Protein AF-A0A8J8NCX8-F1 (afdb_monomer_lite)

Foldseek 3Di:
DDDDDCVRAADDPFGWGFQKKKKQWWWFWAWEFAPAQVQQPDPWGQDPVRTIPDTDGPPGSPPPVRIDMDGDPCCLPPDKDFDKDKDWADDPPPDDIQIAIQDDDPPDADEPPDFSHRMYRVNVQDDPPDDFVQFFEKEWEWEWEEASVDNHTGTDTHIGTPPDPPSVVRFKDKDKDWDDDPNGITIMIMIGGGYGYHYHYYYDYDYDDPVVVVVVVVVVVVVVVVVVVVVLCCLQPPPVDPPVSSVVVCVVPDDDDDDCPVVVVVVVVVVVVVVVVVVVVVVVVVVVVVVPPPVPPPPPPPPPDDDPDDDD

Sequence (312 aa):
MRVFDQGDYAREEGLFIATEIQVTERQVLGECECEGDWECGEGGKCLESGYCEGLGWCPSNLNEKATKKYTIVNITQELQIEYFNVIQFGTDKDEEDIIYQTYKRPNENIYYPEAFSNALNITSLIEPGLNLSKGALFNLDFEYTCNLQEPFCDPYITLTKYSSLNEEHATFIEDSVTYYTNGTQYRDYYRYTGIRLLPTVRGEGKRLSIPAVILQVSSALALLSIATTISDVIMLNLPMLPEEHRRLYFAYKCENSEDFTNLQEKINLIKTEQQKRLKKIKRGEEGETGKKGQKRLKLQVDRDSYDANKQK

Secondary structure (DSSP, 8-state):
-----HHHHEETTTEEEEEEEEEEEEEEEEEEE-SSGGGG-TT--B-TTSEEEEEEEES-TT-TTTEEEEE-TTHHHH-EEE---EEEE--STTSPPEEEE----TT--PBTTSTT--EEEGGGTSPTT--GGG-EEEEEEEEEEEETTSS--PPEEEEEE--SS-HHHHHEEEEEEEEEETTEEEEEEEEEEEEEEEEEEEEEEE---HHHHHHHHHHHHHHHHHHHHHHHHHHHH-TTS-HHHHHHHHHHH------THHHHHHHHHHHHHHHHHHHHHHHHHHHHHTTTTTTSSSSSSSSSSS------

InterPro domains:
  IPR027309 P2X purinoreceptor extracellular domain superfamily [G3DSA:2.60.490.10] (2-220)
  IPR059116 ATP P2X receptor-like [PF00864] (2-239)
  IPR059116 ATP P2X receptor-like [PTHR10125] (3-269)

Structure (mmCIF, N/CA/C/O backbone):
data_AF-A0A8J8NCX8-F1
#
_entry.id   AF-A0A8J8NCX8-F1
#
loop_
_atom_site.group_PDB
_atom_site.id
_atom_site.type_symbol
_atom_site.label_atom_id
_atom_site.label_alt_id
_atom_site.label_comp_id
_atom_site.label_asym_id
_atom_site.label_entity_id
_atom_site.label_seq_id
_atom_site.pdbx_PDB_ins_code
_atom_site.Cartn_x
_atom_site.Cartn_y
_atom_site.Cartn_z
_atom_site.occupancy
_atom_site.B_iso_or_equiv
_atom_site.auth_seq_id
_atom_site.auth_comp_id
_atom_site.auth_asym_id
_atom_site.auth_atom_id
_atom_site.pdbx_PDB_model_num
ATOM 1 N N . MET A 1 1 ? -5.444 0.918 34.172 1.00 63.97 1 MET A N 1
ATOM 2 C CA . MET A 1 1 ? -4.675 0.551 32.966 1.00 63.97 1 MET A CA 1
ATOM 3 C C . MET A 1 1 ? -5.317 -0.707 32.411 1.00 63.97 1 MET A C 1
ATOM 5 O O . MET A 1 1 ? -5.442 -1.663 33.166 1.00 63.97 1 MET A O 1
ATOM 9 N N . ARG A 1 2 ? -5.842 -0.666 31.185 1.00 80.75 2 ARG A N 1
ATOM 10 C CA . ARG A 1 2 ? -6.407 -1.834 30.494 1.00 80.75 2 ARG A CA 1
ATOM 11 C C . ARG A 1 2 ? -5.352 -2.307 29.500 1.00 80.75 2 ARG A C 1
ATOM 13 O O . ARG A 1 2 ? -4.703 -1.465 28.886 1.00 80.75 2 ARG A O 1
ATOM 20 N N . VAL A 1 3 ? -5.138 -3.612 29.423 1.00 82.06 3 VAL A N 1
ATOM 21 C CA . VAL A 1 3 ? -4.263 -4.206 28.409 1.00 82.06 3 VAL A CA 1
ATOM 22 C C . VAL A 1 3 ? -5.125 -4.445 27.177 1.00 82.06 3 VAL A C 1
ATOM 24 O O . VAL A 1 3 ? -6.241 -4.940 27.328 1.00 82.06 3 VAL A O 1
ATOM 27 N N . PHE A 1 4 ? -4.626 -4.033 26.016 1.00 83.75 4 PHE A N 1
ATOM 28 C CA . PHE A 1 4 ? -5.247 -4.285 24.720 1.00 83.75 4 PHE A CA 1
ATOM 29 C C . PHE A 1 4 ? -4.343 -5.225 23.935 1.00 83.75 4 PHE A C 1
ATOM 31 O O . PHE A 1 4 ? -3.132 -4.993 23.875 1.00 83.75 4 PHE A O 1
ATOM 38 N N . ASP A 1 5 ? -4.918 -6.273 23.358 1.00 84.94 5 ASP A N 1
ATOM 39 C CA . ASP A 1 5 ? -4.212 -7.184 22.461 1.00 84.94 5 ASP A CA 1
ATOM 40 C C . ASP A 1 5 ? -4.673 -7.015 21.006 1.00 84.94 5 ASP A C 1
ATOM 42 O O . ASP A 1 5 ? -5.518 -6.173 20.695 1.00 84.94 5 ASP A O 1
ATOM 46 N N . GLN A 1 6 ? -4.087 -7.796 20.093 1.00 82.81 6 GLN A N 1
ATOM 47 C CA . GLN A 1 6 ? -4.407 -7.726 18.666 1.00 82.81 6 GLN A CA 1
ATOM 48 C C . GLN A 1 6 ? -5.907 -7.909 18.385 1.00 82.81 6 GLN A C 1
ATOM 50 O O . GLN A 1 6 ? -6.420 -7.269 17.472 1.00 82.81 6 GLN A O 1
ATOM 55 N N . GLY A 1 7 ? -6.615 -8.727 19.169 1.00 83.81 7 GLY A N 1
ATOM 56 C CA . GLY A 1 7 ? -8.054 -8.933 19.014 1.00 83.81 7 GLY A CA 1
ATOM 57 C C . GLY A 1 7 ? -8.888 -7.711 19.402 1.00 83.81 7 GLY A C 1
ATOM 58 O O . GLY A 1 7 ? -10.014 -7.569 18.928 1.00 83.81 7 GLY A O 1
ATOM 59 N N . ASP A 1 8 ? -8.340 -6.808 20.217 1.00 84.06 8 ASP A N 1
ATOM 60 C CA . ASP A 1 8 ? -9.032 -5.593 20.638 1.00 84.06 8 ASP A CA 1
ATOM 61 C C . ASP A 1 8 ? -8.842 -4.416 19.667 1.00 84.06 8 ASP A C 1
ATOM 63 O O . ASP A 1 8 ? -9.777 -3.638 19.454 1.00 84.06 8 ASP A O 1
ATOM 67 N N . TYR A 1 9 ? -7.631 -4.237 19.122 1.00 83.31 9 TYR A N 1
ATOM 68 C CA . TYR A 1 9 ? -7.278 -3.043 18.338 1.00 83.31 9 TYR A CA 1
ATOM 69 C C . TYR A 1 9 ? -7.195 -3.269 16.825 1.00 83.31 9 TYR A C 1
ATOM 71 O O . TYR A 1 9 ? -7.221 -2.281 16.086 1.00 83.31 9 TYR A O 1
ATOM 79 N N . ALA A 1 10 ? -7.075 -4.516 16.352 1.00 84.81 10 ALA A N 1
ATOM 80 C CA . ALA A 1 10 ? -6.996 -4.828 14.927 1.00 84.81 10 ALA A CA 1
ATOM 81 C C . ALA A 1 10 ? -8.360 -5.269 14.379 1.00 84.81 10 ALA A C 1
ATOM 83 O O . ALA A 1 10 ? -9.041 -6.098 14.980 1.00 84.81 10 ALA A O 1
ATOM 84 N N . ARG A 1 11 ? -8.765 -4.729 13.224 1.00 83.19 11 ARG A N 1
ATOM 85 C CA . ARG A 1 11 ? -10.018 -5.097 12.533 1.00 83.19 11 ARG A CA 1
ATOM 86 C C . ARG A 1 11 ? -9.740 -5.487 11.080 1.00 83.19 11 ARG A C 1
ATOM 88 O O . ARG A 1 11 ? -8.759 -5.023 10.514 1.00 83.19 11 ARG A O 1
ATOM 95 N N . GLU A 1 12 ? -10.587 -6.348 10.504 1.00 68.00 12 GLU A N 1
ATOM 96 C CA . GLU A 1 12 ? -10.381 -6.966 9.176 1.00 68.00 12 GLU A CA 1
ATOM 97 C C . GLU A 1 12 ? -10.902 -6.131 7.986 1.00 68.00 12 GLU A C 1
ATOM 99 O O . GLU A 1 12 ? -10.623 -6.460 6.833 1.00 68.00 12 GLU A O 1
ATOM 104 N N . GLU A 1 13 ? -11.630 -5.032 8.223 1.00 60.19 13 GLU A N 1
ATOM 105 C CA . GLU A 1 13 ? -12.090 -4.111 7.168 1.00 60.19 13 GLU A CA 1
ATOM 106 C C . GLU A 1 13 ? -10.942 -3.216 6.650 1.00 60.19 13 GLU A C 1
ATOM 108 O O . GLU A 1 13 ? -10.892 -1.998 6.882 1.00 60.19 13 GLU A O 1
ATOM 113 N N . GLY A 1 14 ? -9.988 -3.854 5.966 1.00 63.16 14 GLY A N 1
ATOM 114 C CA . GLY A 1 14 ? -8.644 -3.325 5.734 1.00 63.16 14 GLY A CA 1
ATOM 115 C C . GLY A 1 14 ? -7.767 -3.519 6.969 1.00 63.16 14 GLY A C 1
ATOM 116 O O . GLY A 1 14 ? -8.275 -3.757 8.056 1.00 63.16 14 GLY A O 1
ATOM 117 N N . LEU A 1 15 ? -6.444 -3.423 6.825 1.00 84.94 15 LEU A N 1
ATOM 118 C CA . LEU A 1 15 ? -5.535 -3.500 7.969 1.00 84.94 15 LEU A CA 1
ATOM 119 C C . LEU A 1 15 ? -5.708 -2.229 8.819 1.00 84.94 15 LEU A C 1
ATOM 121 O O . LEU A 1 15 ? -5.055 -1.213 8.580 1.00 84.94 15 LEU A O 1
ATOM 125 N N . PHE A 1 16 ? -6.662 -2.266 9.750 1.00 87.88 16 PHE A N 1
ATOM 126 C CA . PHE A 1 16 ? -7.017 -1.155 10.625 1.00 87.88 16 PHE A CA 1
ATOM 127 C C . PHE A 1 16 ? -6.475 -1.387 12.027 1.00 87.88 16 PHE A C 1
ATOM 129 O O . PHE A 1 16 ? -6.630 -2.469 12.590 1.00 87.88 16 PHE A O 1
ATOM 136 N N . ILE A 1 17 ? -5.862 -0.351 12.589 1.00 88.06 17 ILE A N 1
ATOM 137 C CA . ILE A 1 17 ? -5.175 -0.392 13.873 1.00 88.06 17 ILE A CA 1
ATOM 138 C C . ILE A 1 17 ? -5.664 0.792 14.697 1.00 88.06 17 ILE A C 1
ATOM 140 O O . ILE A 1 17 ? -5.342 1.947 14.405 1.00 88.06 17 ILE A O 1
ATOM 144 N N . ALA A 1 18 ? -6.466 0.507 15.720 1.00 88.50 18 ALA A N 1
ATOM 145 C CA . ALA A 1 18 ? -7.050 1.527 16.578 1.00 88.50 18 ALA A CA 1
ATOM 146 C C . ALA A 1 18 ? -5.969 2.228 17.414 1.00 88.50 18 ALA A C 1
ATOM 148 O O . ALA A 1 18 ? -5.212 1.584 18.130 1.00 88.50 18 ALA A O 1
ATOM 149 N N . THR A 1 19 ? -5.917 3.558 17.369 1.00 86.62 19 THR A N 1
ATOM 150 C CA . THR A 1 19 ? -5.093 4.375 18.280 1.00 86.62 19 THR A CA 1
ATOM 151 C C . THR A 1 19 ? -5.910 4.888 19.463 1.00 86.62 19 THR A C 1
ATOM 153 O O . THR A 1 19 ? -5.374 5.147 20.540 1.00 86.62 19 THR A O 1
ATOM 156 N N . GLU A 1 20 ? -7.220 5.024 19.267 1.00 88.00 20 GLU A N 1
ATOM 157 C CA . GLU A 1 20 ? -8.193 5.400 20.279 1.00 88.00 20 GLU A CA 1
ATOM 158 C C . GLU A 1 20 ? -9.427 4.498 20.171 1.00 88.00 20 GLU A C 1
ATOM 160 O O . GLU A 1 20 ? -9.900 4.194 19.077 1.00 88.00 20 GLU A O 1
ATOM 165 N N . ILE A 1 21 ? -9.950 4.076 21.319 1.00 89.75 21 ILE A N 1
ATOM 166 C CA . ILE A 1 21 ? -11.168 3.280 21.433 1.00 89.75 21 ILE A CA 1
ATOM 167 C C . ILE A 1 21 ? -12.113 4.007 22.381 1.00 89.75 21 ILE A C 1
ATOM 169 O O . ILE A 1 21 ? -11.784 4.237 23.546 1.00 89.75 21 ILE A O 1
ATOM 173 N N . GLN A 1 22 ? -13.296 4.355 21.895 1.00 91.12 22 GLN A N 1
ATOM 174 C CA . GLN A 1 22 ? -14.376 4.910 22.699 1.00 91.12 22 GLN A CA 1
ATOM 175 C C . GLN A 1 22 ? -15.413 3.819 22.938 1.00 91.12 22 GLN A C 1
ATOM 177 O O . GLN A 1 22 ? -15.838 3.154 21.995 1.00 91.12 22 GLN A O 1
ATOM 182 N N . VAL A 1 23 ? -15.793 3.620 24.198 1.00 92.56 23 VAL A N 1
ATOM 183 C CA . VAL A 1 23 ? -16.742 2.579 24.598 1.00 92.56 23 VAL A CA 1
ATOM 184 C C . VAL A 1 23 ? -17.882 3.195 25.390 1.00 92.56 23 VAL A C 1
ATOM 186 O O . VAL A 1 23 ? -17.655 3.816 26.433 1.00 92.56 23 VAL A O 1
ATOM 189 N N . THR A 1 24 ? -19.106 2.972 24.925 1.00 93.12 24 THR A N 1
ATOM 190 C CA . THR A 1 24 ? -20.339 3.312 25.642 1.00 93.12 24 THR A CA 1
ATOM 191 C C . THR A 1 24 ? -21.021 2.003 26.032 1.00 93.12 24 THR A C 1
ATOM 193 O O . THR A 1 24 ? -21.635 1.330 25.206 1.00 93.12 24 THR A O 1
ATOM 196 N N . GLU A 1 25 ? -20.839 1.599 27.288 1.00 92.25 25 GLU A N 1
ATOM 197 C CA . GLU A 1 25 ? -21.307 0.306 27.802 1.00 92.25 25 GLU A CA 1
ATOM 198 C C . GLU A 1 25 ? -22.775 0.374 28.251 1.00 92.25 25 GLU A C 1
ATOM 200 O O . GLU A 1 25 ? -23.242 1.393 28.764 1.00 92.25 25 GLU A O 1
ATOM 205 N N . ARG A 1 26 ? -23.468 -0.764 28.158 1.00 91.50 26 ARG A N 1
ATOM 206 C CA . ARG A 1 26 ? -24.800 -1.025 28.723 1.00 91.50 26 ARG A CA 1
ATOM 207 C C . ARG A 1 26 ? -25.881 -0.058 28.248 1.00 91.50 26 ARG A C 1
ATOM 209 O O . ARG A 1 26 ? -26.756 0.316 29.032 1.00 91.50 26 ARG A O 1
ATOM 216 N N . GLN A 1 27 ? -25.864 0.302 26.972 1.00 91.88 27 GLN A N 1
ATOM 217 C CA . GLN A 1 27 ? -26.945 1.077 26.386 1.00 91.88 27 GLN A CA 1
ATOM 218 C C . GLN A 1 27 ? -28.242 0.270 26.383 1.00 91.88 27 GLN A C 1
ATOM 220 O O . GLN A 1 27 ? -28.233 -0.923 26.087 1.00 91.88 27 GLN A O 1
ATOM 225 N N . VAL A 1 28 ? -29.360 0.922 26.670 1.00 92.50 28 VAL A N 1
ATOM 226 C CA . VAL A 1 28 ? -30.707 0.348 26.608 1.00 92.50 28 VAL A CA 1
ATOM 227 C C . VAL A 1 28 ? -31.534 1.183 25.645 1.00 92.50 28 VAL A C 1
ATOM 229 O O . VAL A 1 28 ? -31.370 2.399 25.577 1.00 92.50 28 VAL A O 1
ATOM 232 N N . LEU A 1 29 ? -32.418 0.535 24.892 1.00 90.19 29 LEU A N 1
ATOM 233 C CA . LEU A 1 29 ? -33.355 1.241 24.030 1.00 90.19 29 LEU A CA 1
ATOM 234 C C . LEU A 1 29 ? -34.397 1.976 24.891 1.00 90.19 29 LEU A C 1
ATOM 236 O O . LEU A 1 29 ? -35.132 1.336 25.643 1.00 90.19 29 LEU A O 1
ATOM 240 N N . GLY A 1 30 ? -34.463 3.300 24.786 1.00 88.88 30 GLY A N 1
ATOM 241 C CA . GLY A 1 30 ? -35.364 4.119 25.595 1.00 88.88 30 GLY A CA 1
ATOM 242 C C . GLY A 1 30 ? -35.360 5.594 25.203 1.00 88.88 30 GLY A C 1
ATOM 243 O O . GLY A 1 30 ? -34.819 5.975 24.167 1.00 88.88 30 GLY A O 1
ATOM 244 N N . GLU A 1 31 ? -35.984 6.420 26.040 1.00 87.12 31 GLU A N 1
ATOM 245 C CA . GLU A 1 31 ? -35.929 7.880 25.935 1.00 87.12 31 GLU A CA 1
ATOM 246 C C . GLU A 1 31 ? -34.658 8.377 26.630 1.00 87.12 31 GLU A C 1
ATOM 248 O O . GLU A 1 31 ? -34.456 8.140 27.824 1.00 87.12 31 GLU A O 1
ATOM 253 N N . CYS A 1 32 ? -33.770 9.024 25.875 1.00 84.56 32 CYS A N 1
ATOM 254 C CA . CYS A 1 32 ? -32.501 9.508 26.412 1.00 84.56 32 CYS A CA 1
ATOM 255 C C . CYS A 1 32 ? -32.686 10.905 26.999 1.00 84.56 32 CYS A C 1
ATOM 257 O O . CYS A 1 32 ? -33.282 11.765 26.352 1.00 84.56 32 CYS A O 1
ATOM 259 N N . GLU A 1 33 ? -32.157 11.125 28.201 1.00 86.06 33 GLU A N 1
ATOM 260 C CA . GLU A 1 33 ? -32.058 12.460 28.795 1.00 86.06 33 GLU A CA 1
ATOM 261 C C . GLU A 1 33 ? -31.099 13.327 27.964 1.00 86.06 33 GLU A C 1
ATOM 263 O O . GLU A 1 33 ? -30.073 12.825 27.492 1.00 86.06 33 GLU A O 1
ATOM 268 N N . CYS A 1 34 ? -31.451 14.597 27.768 1.00 85.75 34 CYS A N 1
ATOM 269 C CA . CYS A 1 34 ? -30.670 15.561 27.004 1.00 85.75 34 CYS A CA 1
ATOM 270 C C . CYS A 1 34 ? -30.644 16.941 27.670 1.00 85.75 34 CYS A C 1
ATOM 272 O O . CYS A 1 34 ? -31.650 17.421 28.193 1.00 85.75 34 CYS A O 1
ATOM 274 N N . GLU A 1 35 ? -29.492 17.606 27.600 1.00 84.50 35 GLU A N 1
ATOM 275 C CA . GLU A 1 35 ? -29.340 19.026 27.953 1.00 84.50 35 GLU A CA 1
ATOM 276 C C . GLU A 1 35 ? -29.501 19.944 26.722 1.00 84.50 35 GLU A C 1
ATOM 278 O O . GLU A 1 35 ? -29.772 21.139 26.854 1.00 84.50 35 GLU A O 1
ATOM 283 N N . GLY A 1 36 ? -29.360 19.398 25.510 1.00 83.00 36 GLY A N 1
ATOM 284 C CA . GLY A 1 36 ? -29.574 20.120 24.259 1.00 83.00 36 GLY A CA 1
ATOM 285 C C . GLY A 1 36 ? -29.652 19.203 23.040 1.00 83.00 36 GLY A C 1
ATOM 286 O O . GLY A 1 36 ? -29.296 18.029 23.106 1.00 83.00 36 GLY A O 1
ATOM 287 N N . ASP A 1 37 ? -30.101 19.758 21.911 1.00 83.94 37 ASP A N 1
ATOM 288 C CA . ASP A 1 37 ? -30.373 19.014 20.667 1.00 83.94 37 ASP A CA 1
ATOM 289 C C . ASP A 1 37 ? -29.183 18.169 20.177 1.00 83.94 37 ASP A C 1
ATOM 291 O O . ASP A 1 37 ? -29.364 17.098 19.606 1.00 83.94 37 ASP A O 1
ATOM 295 N N . TRP A 1 38 ? -27.951 18.610 20.444 1.00 78.94 38 TRP A N 1
ATOM 296 C CA . TRP A 1 38 ? -26.729 17.927 20.013 1.00 78.94 38 TRP A CA 1
ATOM 297 C C . TRP A 1 38 ? -26.516 16.551 20.668 1.00 78.94 38 TRP A C 1
ATOM 299 O O . TRP A 1 38 ? -25.773 15.745 20.117 1.00 78.94 38 TRP A O 1
ATOM 309 N N . GLU A 1 39 ? -27.157 16.241 21.800 1.00 79.19 39 GLU A N 1
ATOM 310 C CA . GLU A 1 39 ? -27.051 14.922 22.452 1.00 79.19 39 GLU A CA 1
ATOM 311 C C . GLU A 1 39 ? -27.973 13.867 21.821 1.00 79.19 39 GLU A C 1
ATOM 313 O O . GLU A 1 39 ? -27.749 12.661 21.984 1.00 79.19 39 GLU A O 1
ATOM 318 N N . CYS A 1 40 ? -28.968 14.318 21.050 1.00 78.38 40 CYS A N 1
ATOM 319 C CA . CYS A 1 40 ? -30.024 13.496 20.464 1.00 78.38 40 CYS A CA 1
ATOM 320 C C . CYS A 1 40 ? -29.671 12.887 19.097 1.00 78.38 40 CYS A C 1
ATOM 322 O O . CYS A 1 40 ? -30.538 12.314 18.437 1.00 78.38 40 CYS A O 1
ATOM 324 N N . GLY A 1 41 ? -28.401 12.962 18.684 1.00 72.38 41 GLY A N 1
ATOM 325 C CA . GLY A 1 41 ? -27.922 12.422 17.410 1.00 72.38 41 GLY A CA 1
ATOM 326 C C . GLY A 1 41 ? -28.300 13.285 16.202 1.00 72.38 41 GLY A C 1
ATOM 327 O O . GLY A 1 41 ? -28.806 14.398 16.336 1.00 72.38 41 GLY A O 1
ATOM 328 N N . GLU A 1 42 ? -28.026 12.789 14.993 1.00 68.88 42 GLU A N 1
ATOM 329 C CA . GLU A 1 42 ? -28.302 13.541 13.764 1.00 68.88 42 GLU A CA 1
ATOM 330 C C . GLU A 1 42 ? -29.809 13.760 13.560 1.00 68.88 42 GLU A C 1
ATOM 332 O O . GLU A 1 42 ? -30.566 12.828 13.295 1.00 68.88 42 GLU A O 1
ATOM 337 N N . GLY A 1 43 ? -30.240 15.020 13.667 1.00 72.00 43 GLY A N 1
ATOM 338 C CA . GLY A 1 43 ? -31.627 15.434 13.439 1.00 72.00 43 GLY A CA 1
ATOM 339 C C . GLY A 1 43 ? -32.565 15.264 14.638 1.00 72.00 43 GLY A C 1
ATOM 340 O O . GLY A 1 43 ? -33.746 15.586 14.508 1.00 72.00 43 GLY A O 1
ATOM 341 N N . GLY A 1 44 ? -32.065 14.802 15.788 1.00 79.12 44 GLY A N 1
ATOM 342 C CA . GLY A 1 44 ? -32.836 14.730 17.028 1.00 79.12 44 GLY A CA 1
ATOM 343 C C . GLY A 1 44 ? -32.968 16.097 17.703 1.00 79.12 44 GLY A C 1
ATOM 344 O O . GLY A 1 44 ? -32.044 16.906 17.668 1.00 79.12 44 GLY A O 1
ATOM 345 N N . LYS A 1 45 ? -34.118 16.358 18.330 1.00 85.69 45 LYS A N 1
ATOM 346 C CA . LYS A 1 45 ? -34.346 17.558 19.147 1.00 85.69 45 LYS A CA 1
ATOM 347 C C . LYS A 1 45 ? -34.514 17.186 20.604 1.00 85.69 45 LYS A C 1
ATOM 349 O O . LYS A 1 45 ? -35.093 16.147 20.913 1.00 85.69 45 LYS A O 1
ATOM 354 N N . CYS A 1 46 ? -34.044 18.049 21.488 1.00 87.25 46 CYS A N 1
ATOM 355 C CA . CYS A 1 46 ? -34.283 17.932 22.909 1.00 87.25 46 CYS A CA 1
ATOM 356 C C . CYS A 1 46 ? -35.619 18.601 23.244 1.00 87.25 46 CYS A C 1
ATOM 358 O O . CYS A 1 46 ? -35.833 19.786 22.981 1.00 87.25 46 CYS A O 1
ATOM 360 N N . LEU A 1 47 ? -36.553 17.825 23.786 1.00 88.44 47 LEU A N 1
ATOM 361 C CA . LEU A 1 47 ? -37.846 18.329 24.233 1.00 88.44 47 LEU A CA 1
ATOM 362 C C . LEU A 1 47 ? -37.668 19.167 25.505 1.00 88.44 47 LEU A C 1
ATOM 364 O O . LEU A 1 47 ? -36.750 18.939 26.291 1.00 88.44 47 LEU A O 1
ATOM 368 N N . GLU A 1 48 ? -38.607 20.078 25.775 1.00 86.75 48 GLU A N 1
ATOM 369 C CA . GLU A 1 48 ? -38.624 20.872 27.020 1.00 86.75 48 GLU A CA 1
ATOM 370 C C . GLU A 1 48 ? -38.678 20.002 28.291 1.00 86.75 48 GLU A C 1
ATOM 372 O O . GLU A 1 48 ? -38.341 20.462 29.380 1.00 86.75 48 GLU A O 1
ATOM 377 N N . SER A 1 49 ? -39.076 18.733 28.158 1.00 85.31 49 SER A N 1
ATOM 378 C CA . SER A 1 49 ? -39.042 17.728 29.220 1.00 85.31 49 SER A CA 1
ATOM 379 C C . SER A 1 49 ? -37.633 17.235 29.577 1.00 85.31 49 SER A C 1
ATOM 381 O O . SER A 1 49 ? -37.513 16.466 30.525 1.00 85.31 49 SER A O 1
ATOM 383 N N . GLY A 1 50 ? -36.594 17.641 28.837 1.00 85.31 50 GLY A N 1
ATOM 384 C CA . GLY A 1 50 ? -35.214 17.178 29.020 1.00 85.31 50 GLY A CA 1
ATOM 385 C C . GLY A 1 50 ? -34.939 15.801 28.413 1.00 85.31 50 GLY A C 1
ATOM 386 O O . GLY A 1 50 ? -34.027 15.115 28.857 1.00 85.31 50 GLY A O 1
ATOM 387 N N . TYR A 1 51 ? -35.737 15.373 27.428 1.00 86.88 51 TYR A N 1
ATOM 388 C CA . TYR A 1 51 ? -35.583 14.085 26.740 1.00 86.88 51 TYR A CA 1
ATOM 389 C C . TYR A 1 51 ? -35.591 14.259 25.223 1.00 86.88 51 TYR A C 1
ATOM 391 O O . TYR A 1 51 ? -36.240 15.166 24.701 1.00 86.88 51 TYR A O 1
ATOM 399 N N . CYS A 1 52 ? -34.890 13.386 24.507 1.00 86.44 52 CYS A N 1
ATOM 400 C CA . CYS A 1 52 ? -34.833 13.433 23.051 1.00 86.44 52 CYS A CA 1
ATOM 401 C C . CYS A 1 52 ? -36.179 13.089 22.391 1.00 86.44 52 CYS A C 1
ATOM 403 O O . CYS A 1 52 ? -36.918 12.222 22.857 1.00 86.44 52 CYS A O 1
ATOM 405 N N . GLU A 1 53 ? -36.470 13.738 21.260 1.00 83.25 53 GLU A N 1
ATOM 406 C CA . GLU A 1 53 ? -37.624 13.486 20.390 1.00 83.25 53 GLU A CA 1
ATOM 407 C C . GLU A 1 53 ? -37.446 12.144 19.646 1.00 83.25 53 GLU A C 1
ATOM 409 O O . GLU A 1 53 ? -37.154 12.098 18.453 1.00 83.25 53 GLU A O 1
ATOM 414 N N . GLY A 1 54 ? -37.557 11.025 20.371 1.00 82.38 54 GLY A N 1
ATOM 415 C CA . GLY A 1 54 ? -37.475 9.672 19.818 1.00 82.38 54 GLY A CA 1
ATOM 416 C C . GLY A 1 54 ? -36.848 8.641 20.758 1.00 82.38 54 GLY A C 1
ATOM 417 O O . GLY A 1 54 ? -36.160 8.972 21.721 1.00 82.38 54 GLY A O 1
ATOM 418 N N . LEU A 1 55 ? -37.075 7.361 20.446 1.00 85.25 55 LEU A N 1
ATOM 419 C CA . LEU A 1 55 ? -36.400 6.252 21.120 1.00 85.25 55 LEU A CA 1
ATOM 420 C C . LEU A 1 55 ? -35.008 6.045 20.518 1.00 85.25 55 LEU A C 1
ATOM 422 O O . LEU A 1 55 ? -34.863 5.930 19.300 1.00 85.25 55 LEU A O 1
ATOM 426 N N . GLY A 1 56 ? -34.001 5.939 21.379 1.00 86.94 56 GLY A N 1
ATOM 427 C CA . GLY A 1 56 ? -32.608 5.731 21.002 1.00 86.94 56 GLY A CA 1
ATOM 428 C C . GLY A 1 56 ? -31.884 4.795 21.964 1.00 86.94 56 GLY A C 1
ATOM 429 O O . GLY A 1 56 ? -32.446 4.323 22.951 1.00 86.94 56 GLY A O 1
ATOM 430 N N . TRP A 1 57 ? -30.623 4.495 21.660 1.00 88.38 57 TRP A N 1
ATOM 431 C CA . TRP A 1 57 ? -29.748 3.762 22.575 1.00 88.38 57 TRP A CA 1
ATOM 432 C C . TRP A 1 57 ? -29.200 4.725 23.632 1.00 88.38 57 TRP A C 1
ATOM 434 O O . TRP A 1 57 ? -28.425 5.624 23.308 1.00 88.38 57 TRP A O 1
ATOM 444 N N . CYS A 1 58 ? -29.610 4.534 24.887 1.00 87.81 58 CYS A N 1
ATOM 445 C CA . CYS A 1 58 ? -29.276 5.413 26.004 1.00 87.81 58 CYS A CA 1
ATOM 446 C C . CYS A 1 58 ? -28.361 4.705 27.011 1.00 87.81 58 CYS A C 1
ATOM 448 O O . CYS A 1 58 ? -28.656 3.568 27.382 1.00 87.81 58 CYS A O 1
ATOM 450 N N . PRO A 1 59 ? -27.305 5.358 27.525 1.00 88.00 59 PRO A N 1
ATOM 451 C CA . PRO A 1 59 ? -26.913 6.744 27.254 1.00 88.00 59 PRO A CA 1
ATOM 452 C C . PRO A 1 59 ? -26.357 6.934 25.833 1.00 88.00 59 PRO A C 1
ATOM 454 O O . PRO A 1 59 ? -25.755 6.016 25.279 1.00 88.00 59 PRO A O 1
ATOM 457 N N . SER A 1 60 ? -26.570 8.122 25.257 1.00 84.25 60 SER A N 1
ATOM 458 C CA . SER A 1 60 ? -26.116 8.472 23.902 1.00 84.25 60 SER A CA 1
ATOM 459 C C . SER A 1 60 ? -24.593 8.360 23.770 1.00 84.25 60 SER A C 1
ATOM 461 O O . SER A 1 60 ? -23.855 8.691 24.699 1.00 84.25 60 SER A O 1
ATOM 463 N N . ASN A 1 61 ? -24.114 7.954 22.590 1.00 81.50 61 ASN A N 1
ATOM 464 C CA . ASN A 1 61 ? -22.681 7.874 22.268 1.00 81.50 61 ASN A CA 1
ATOM 465 C C . ASN A 1 61 ? -21.976 9.240 22.363 1.00 81.50 61 ASN A C 1
ATOM 467 O O . ASN A 1 61 ? -20.759 9.305 22.513 1.00 81.50 61 ASN A O 1
ATOM 471 N N . LEU A 1 62 ? -22.738 10.333 22.252 1.00 79.31 62 LEU A N 1
ATOM 472 C CA . LEU A 1 62 ? -22.235 11.707 22.331 1.00 79.31 62 LEU A CA 1
ATOM 473 C C . LEU A 1 62 ? -22.061 12.185 23.778 1.00 79.31 62 LEU A C 1
ATOM 475 O O . LEU A 1 62 ? -21.416 13.202 24.020 1.00 79.31 62 LEU A O 1
ATOM 479 N N . ASN A 1 63 ? -22.596 11.441 24.749 1.00 78.75 63 ASN A N 1
ATOM 480 C CA . ASN A 1 63 ? -22.456 11.776 26.155 1.00 78.75 63 ASN A CA 1
ATOM 481 C C . ASN A 1 63 ? -21.045 11.409 26.645 1.00 78.75 63 ASN A C 1
ATOM 483 O O . ASN A 1 63 ? -20.716 10.237 26.865 1.00 78.75 63 ASN A O 1
ATOM 487 N N . GLU A 1 64 ? -20.210 12.427 26.855 1.00 78.12 64 GLU A N 1
ATOM 488 C CA . GLU A 1 64 ? -18.830 12.254 27.322 1.00 78.12 64 GLU A CA 1
ATOM 489 C C . GLU A 1 64 ? -18.735 11.667 28.736 1.00 78.12 64 GLU A C 1
ATOM 491 O O . GLU A 1 64 ? -17.729 11.045 29.071 1.00 78.12 64 GLU A O 1
ATOM 496 N N . LYS A 1 65 ? -19.772 11.824 29.573 1.00 80.62 65 LYS A N 1
ATOM 497 C CA . LYS A 1 65 ? -19.789 11.265 30.936 1.00 80.62 65 LYS A CA 1
ATOM 498 C C . LYS A 1 65 ? -19.999 9.749 30.915 1.00 80.62 65 LYS A C 1
ATOM 500 O O . LYS A 1 65 ? -19.477 9.047 31.778 1.00 80.62 65 LYS A O 1
ATOM 505 N N . ALA A 1 66 ? -20.772 9.251 29.948 1.00 82.69 66 ALA A N 1
ATOM 506 C CA . ALA A 1 66 ? -21.075 7.828 29.800 1.00 82.69 66 ALA A CA 1
ATOM 507 C C . ALA A 1 66 ? -20.040 7.074 28.950 1.00 82.69 66 ALA A C 1
ATOM 509 O O . ALA A 1 66 ? -19.874 5.863 29.104 1.00 82.69 66 ALA A O 1
ATOM 510 N N . THR A 1 67 ? -19.344 7.784 28.063 1.00 87.62 67 THR A N 1
ATOM 511 C CA . THR A 1 67 ? -18.411 7.195 27.102 1.00 87.62 67 THR A CA 1
ATOM 512 C C . THR A 1 67 ? -16.988 7.189 27.648 1.00 87.62 67 THR A C 1
ATOM 514 O O . THR A 1 67 ? -16.390 8.229 27.917 1.00 87.62 67 THR A O 1
ATOM 517 N N . LYS A 1 68 ? -16.404 5.998 27.781 1.00 91.19 68 LYS A N 1
ATOM 518 C CA . LYS A 1 68 ? -15.016 5.819 28.218 1.00 91.19 68 LYS A CA 1
ATOM 519 C C . LYS A 1 68 ? -14.094 5.900 27.005 1.00 91.19 68 LYS A C 1
ATOM 521 O O . LYS A 1 68 ? -14.227 5.098 26.086 1.00 91.19 68 LYS A O 1
ATOM 526 N N . LYS A 1 69 ? -13.143 6.838 27.016 1.00 89.50 69 LYS A N 1
ATOM 527 C CA . LYS A 1 69 ? -12.113 6.976 25.973 1.00 89.50 69 LYS A CA 1
ATOM 528 C C . LYS A 1 69 ? -10.819 6.295 26.425 1.00 89.50 69 LYS A C 1
ATOM 530 O O . LYS A 1 69 ? -10.312 6.574 27.512 1.00 89.50 69 LYS A O 1
ATOM 535 N N . TYR A 1 70 ? -10.286 5.410 25.591 1.00 88.69 70 TYR A N 1
ATOM 536 C CA . TYR A 1 70 ? -9.025 4.708 25.805 1.00 88.69 70 TYR A CA 1
ATOM 537 C C . TYR A 1 70 ? -8.058 5.048 24.674 1.00 88.69 70 TYR A 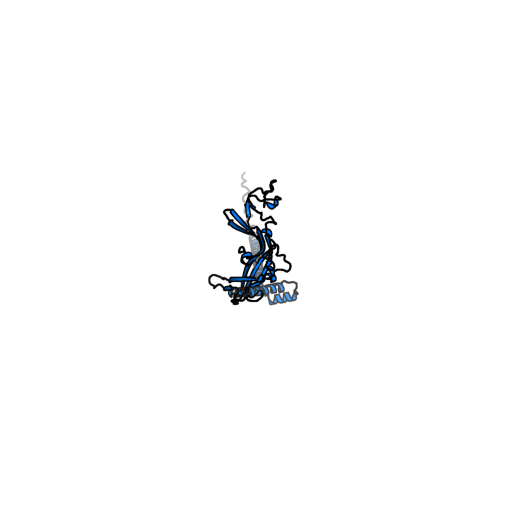C 1
ATOM 539 O O . TYR A 1 70 ? -8.276 4.652 23.534 1.00 88.69 70 TYR A O 1
ATOM 547 N N . THR A 1 71 ? -6.972 5.751 24.984 1.00 85.56 71 THR A N 1
ATOM 548 C CA . THR A 1 71 ? -5.876 5.980 24.034 1.00 85.56 71 THR A CA 1
ATOM 549 C C . THR A 1 71 ? -4.824 4.893 24.211 1.00 85.56 71 THR A C 1
ATOM 551 O O . THR A 1 71 ? -4.347 4.668 25.328 1.00 85.56 71 THR A O 1
ATOM 554 N N . ILE A 1 72 ? -4.452 4.222 23.123 1.00 80.50 72 ILE A N 1
ATOM 555 C CA . ILE A 1 72 ? -3.409 3.200 23.154 1.00 80.50 72 ILE A CA 1
ATOM 556 C C . ILE A 1 72 ? -2.052 3.896 23.075 1.00 80.50 72 ILE A C 1
ATOM 558 O O . ILE A 1 72 ? -1.667 4.470 22.057 1.00 80.50 72 ILE A O 1
ATOM 562 N N . VAL A 1 73 ? -1.329 3.873 24.190 1.00 73.38 73 VAL A N 1
ATOM 563 C CA . VAL A 1 73 ? 0.015 4.445 24.300 1.00 73.38 73 VAL A CA 1
ATOM 564 C C . VAL A 1 73 ? 1.019 3.480 23.654 1.00 73.38 73 VAL A C 1
ATOM 566 O O . VAL A 1 73 ? 0.866 2.270 23.776 1.00 73.38 73 VAL A O 1
ATOM 569 N N . ASN A 1 74 ? 2.037 4.011 22.970 1.00 69.25 74 ASN A N 1
ATOM 570 C CA . ASN A 1 74 ? 3.133 3.279 22.307 1.00 69.25 74 ASN A CA 1
ATOM 571 C C . ASN A 1 74 ? 2.780 2.411 21.088 1.00 69.25 74 ASN A C 1
ATOM 573 O O . ASN A 1 74 ? 3.696 1.847 20.489 1.00 69.25 74 ASN A O 1
ATOM 577 N N . ILE A 1 75 ? 1.520 2.360 20.638 1.00 68.81 75 ILE A N 1
ATOM 578 C CA . ILE A 1 75 ? 1.160 1.516 19.485 1.00 68.81 75 ILE A CA 1
ATOM 579 C C . ILE A 1 75 ? 1.977 1.863 18.238 1.00 68.81 75 ILE A C 1
ATOM 581 O O . ILE A 1 75 ? 2.392 0.990 17.499 1.00 68.81 75 ILE A O 1
ATOM 585 N N . THR A 1 76 ? 2.319 3.131 18.033 1.00 62.41 76 THR A N 1
ATOM 586 C CA . THR A 1 76 ? 3.061 3.565 16.847 1.00 62.41 76 THR A CA 1
ATOM 587 C C . THR A 1 76 ? 4.562 3.320 16.926 1.00 62.41 76 THR A C 1
ATOM 589 O O . THR A 1 76 ? 5.218 3.528 15.916 1.00 62.41 76 THR A O 1
ATOM 592 N N . GLN A 1 77 ? 5.120 2.953 18.087 1.00 66.31 77 GLN A N 1
ATOM 593 C CA . GLN A 1 77 ? 6.564 2.727 18.283 1.00 66.31 77 GLN A CA 1
ATOM 594 C C . GLN A 1 77 ? 6.949 1.244 18.210 1.00 66.31 77 GLN A C 1
ATOM 596 O O . GLN A 1 77 ? 8.093 0.921 17.894 1.00 66.31 77 GLN A O 1
ATOM 601 N N . GLU A 1 78 ? 5.999 0.354 18.493 1.00 72.25 78 GLU A N 1
ATOM 602 C CA . GLU A 1 78 ? 6.231 -1.093 18.596 1.00 72.25 78 GLU A CA 1
ATOM 603 C C . GLU A 1 78 ? 5.461 -1.901 17.545 1.00 72.25 78 GLU A C 1
ATOM 605 O O . GLU A 1 78 ? 5.537 -3.127 17.521 1.00 72.25 78 GLU A O 1
ATOM 610 N N . LEU A 1 79 ? 4.718 -1.234 16.660 1.00 79.12 79 LEU A N 1
ATOM 611 C CA . LEU A 1 79 ? 3.893 -1.913 15.674 1.00 79.12 79 LEU A CA 1
ATOM 612 C C . LEU A 1 79 ? 4.734 -2.514 14.549 1.00 79.12 79 LEU A C 1
ATOM 614 O O . LEU A 1 79 ? 5.285 -1.821 13.688 1.00 79.12 79 LEU A O 1
ATOM 618 N N . GLN A 1 80 ? 4.764 -3.839 14.565 1.00 85.81 80 GLN A N 1
ATOM 619 C CA . GLN A 1 80 ? 5.404 -4.680 13.573 1.00 85.81 80 GLN A CA 1
ATOM 620 C C . GLN A 1 80 ? 4.321 -5.300 12.697 1.00 85.81 80 GLN A C 1
ATOM 622 O O . GLN A 1 80 ? 3.378 -5.907 13.201 1.00 85.81 80 GLN A O 1
ATOM 627 N N . ILE A 1 81 ? 4.457 -5.142 11.385 1.00 87.50 81 ILE A N 1
ATOM 628 C CA . ILE A 1 81 ? 3.603 -5.825 10.418 1.00 87.50 81 ILE A CA 1
ATOM 629 C C . ILE A 1 81 ? 4.433 -6.905 9.753 1.00 87.50 81 ILE A C 1
ATOM 631 O O . ILE A 1 81 ? 5.411 -6.614 9.065 1.00 87.50 81 ILE A O 1
ATOM 635 N N . GLU A 1 82 ? 4.010 -8.147 9.937 1.00 89.56 82 GLU A N 1
ATOM 636 C CA . GLU A 1 82 ? 4.455 -9.256 9.107 1.00 89.56 82 GLU A CA 1
ATOM 637 C C . GLU A 1 82 ? 3.638 -9.268 7.818 1.00 89.56 82 GLU A C 1
ATOM 639 O O . GLU A 1 82 ? 2.415 -9.113 7.842 1.00 89.56 82 GLU A O 1
ATOM 644 N N . TYR A 1 83 ? 4.310 -9.453 6.686 1.00 89.62 83 TYR A N 1
ATOM 645 C CA . TYR A 1 83 ? 3.655 -9.520 5.388 1.00 89.62 83 TYR A CA 1
ATOM 646 C C . TYR A 1 83 ? 4.078 -10.779 4.636 1.00 89.62 83 TYR A C 1
ATOM 648 O O . TYR A 1 83 ? 5.216 -11.242 4.712 1.00 89.62 83 TYR A O 1
ATOM 656 N N . PHE A 1 84 ? 3.128 -11.345 3.900 1.00 89.81 84 PHE A N 1
ATOM 657 C CA . PHE A 1 84 ? 3.359 -12.472 3.012 1.00 89.81 84 PHE A CA 1
ATOM 658 C C . PHE A 1 84 ? 2.725 -12.151 1.669 1.00 89.81 84 PHE A C 1
ATOM 660 O O . PHE A 1 84 ? 1.508 -12.229 1.507 1.00 89.81 84 PHE A O 1
ATOM 667 N N . ASN A 1 85 ? 3.570 -11.767 0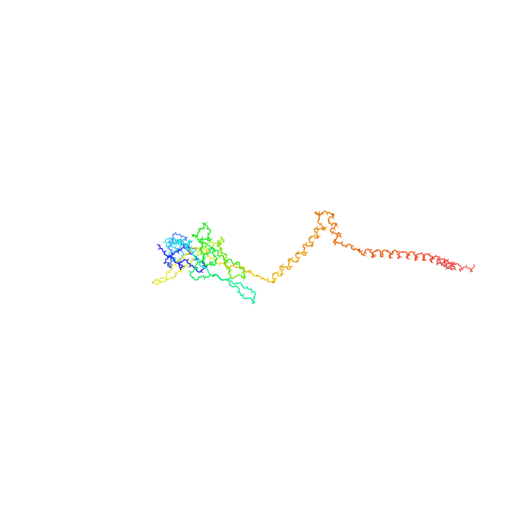.721 1.00 90.56 85 ASN A N 1
ATOM 668 C CA . ASN A 1 85 ? 3.148 -11.410 -0.618 1.00 90.56 85 ASN A CA 1
ATOM 669 C C . ASN A 1 85 ? 3.555 -12.519 -1.581 1.00 90.56 85 ASN A C 1
ATOM 671 O O . ASN A 1 85 ? 4.648 -13.082 -1.484 1.00 90.56 85 ASN A O 1
ATOM 675 N N . VAL A 1 86 ? 2.671 -12.797 -2.531 1.00 89.31 86 VAL A N 1
ATOM 676 C CA . VAL A 1 86 ? 2.934 -13.686 -3.658 1.00 89.31 86 VAL A CA 1
ATOM 677 C C . VAL A 1 86 ? 2.626 -12.898 -4.917 1.00 89.31 86 VAL A C 1
ATOM 679 O O . VAL A 1 86 ? 1.518 -12.384 -5.071 1.00 89.31 86 VAL A O 1
ATOM 682 N N . ILE A 1 87 ? 3.612 -12.785 -5.799 1.00 89.38 87 ILE A N 1
ATOM 683 C CA . ILE A 1 87 ? 3.462 -12.162 -7.107 1.00 89.38 87 ILE A CA 1
ATOM 684 C C . ILE A 1 87 ? 3.754 -13.193 -8.188 1.00 89.38 87 ILE A C 1
ATOM 686 O O . ILE A 1 87 ? 4.743 -13.923 -8.140 1.00 89.38 87 ILE A O 1
ATOM 690 N N . GLN A 1 88 ? 2.856 -13.257 -9.161 1.00 89.62 88 GLN A N 1
ATOM 691 C CA . GLN A 1 88 ? 2.906 -14.203 -10.261 1.00 89.62 88 GLN A CA 1
ATOM 692 C C . GLN A 1 88 ? 3.022 -13.420 -11.562 1.00 89.62 88 GLN A C 1
ATOM 694 O O . GLN A 1 88 ? 2.140 -12.633 -11.908 1.00 89.62 88 GLN A O 1
ATOM 699 N N . PHE A 1 89 ? 4.118 -13.638 -12.277 1.00 87.06 89 PHE A N 1
ATOM 700 C CA . PHE A 1 89 ? 4.321 -13.121 -13.620 1.00 87.06 89 PHE A CA 1
ATOM 701 C C . PHE A 1 89 ? 3.937 -14.209 -14.614 1.00 87.06 89 PHE A C 1
ATOM 703 O O . PHE A 1 89 ? 4.737 -15.093 -14.922 1.00 87.06 89 PHE A O 1
ATOM 710 N N . GLY A 1 90 ? 2.695 -14.142 -15.089 1.00 78.00 90 GLY A N 1
ATOM 711 C CA . GLY A 1 90 ? 2.245 -14.963 -16.203 1.00 78.00 90 GLY A CA 1
ATOM 712 C C . GLY A 1 90 ? 2.596 -14.315 -17.535 1.00 78.00 90 GLY A C 1
ATOM 713 O O . GLY A 1 90 ? 2.388 -13.115 -17.725 1.00 78.00 90 GLY A O 1
ATOM 714 N N . THR A 1 91 ? 3.136 -15.115 -18.450 1.00 68.81 91 THR A N 1
ATOM 715 C CA . THR A 1 91 ? 3.222 -14.763 -19.876 1.00 68.81 91 THR A CA 1
ATOM 716 C C . THR A 1 91 ? 2.191 -15.610 -20.634 1.00 68.81 91 THR A C 1
ATOM 718 O O . THR A 1 91 ? 1.456 -16.375 -20.014 1.00 68.81 91 THR A O 1
ATOM 721 N N . ASP A 1 92 ? 2.042 -15.419 -21.947 1.00 61.66 92 ASP A N 1
ATOM 722 C CA . ASP A 1 92 ? 1.076 -16.146 -22.781 1.00 61.66 92 ASP A CA 1
ATOM 723 C C . ASP A 1 92 ? 1.011 -17.659 -22.477 1.00 61.66 92 ASP A C 1
ATOM 725 O O . ASP A 1 92 ? 1.992 -18.261 -22.051 1.00 61.66 92 ASP A O 1
ATOM 729 N N . LYS A 1 93 ? -0.160 -18.251 -22.757 1.00 58.00 93 LYS A N 1
ATOM 730 C CA . LYS A 1 93 ? -0.705 -19.565 -22.330 1.00 58.00 93 LYS A CA 1
ATOM 731 C C . LYS A 1 93 ? 0.222 -20.797 -22.285 1.00 58.00 93 LYS A C 1
ATOM 733 O O . LYS A 1 93 ? -0.205 -21.813 -21.744 1.00 58.00 93 LYS A O 1
ATOM 738 N N . ASP A 1 94 ? 1.416 -20.730 -22.858 1.00 57.62 94 ASP A N 1
ATOM 739 C CA . ASP A 1 94 ? 2.338 -21.850 -23.040 1.00 57.62 94 ASP A CA 1
ATOM 740 C C . ASP A 1 94 ? 3.620 -21.753 -22.181 1.00 57.62 94 ASP A C 1
ATOM 742 O O . ASP A 1 94 ? 4.427 -22.684 -22.208 1.00 57.62 94 ASP A O 1
ATOM 746 N N . GLU A 1 95 ? 3.837 -20.669 -21.422 1.00 63.97 95 GLU A N 1
ATOM 747 C CA . GLU A 1 95 ? 4.973 -20.553 -20.490 1.00 63.97 95 GLU A CA 1
ATOM 748 C C . GLU A 1 95 ? 4.553 -20.810 -19.033 1.00 63.97 95 GLU A C 1
ATOM 750 O O . GLU A 1 95 ? 3.480 -20.394 -18.603 1.00 63.97 95 GLU A O 1
ATOM 755 N N . GLU A 1 96 ? 5.404 -21.503 -18.265 1.00 70.06 96 GLU A N 1
ATOM 756 C CA . GLU A 1 96 ? 5.204 -21.664 -16.820 1.00 70.06 96 GLU A CA 1
ATOM 757 C C . GLU A 1 96 ? 5.269 -20.300 -16.126 1.00 70.06 96 GLU A C 1
ATOM 759 O O . GLU A 1 96 ? 6.180 -19.503 -16.370 1.00 70.06 96 GLU A O 1
ATOM 764 N N . ASP A 1 97 ? 4.307 -20.044 -15.242 1.00 80.00 97 ASP A N 1
ATOM 765 C CA . ASP A 1 97 ? 4.257 -18.800 -14.490 1.00 80.00 97 ASP A CA 1
ATOM 766 C C . ASP A 1 97 ? 5.455 -18.683 -13.544 1.00 80.00 97 ASP A C 1
ATOM 768 O O . ASP A 1 97 ? 5.756 -19.593 -12.765 1.00 80.00 97 ASP A O 1
ATOM 772 N N . ILE A 1 98 ? 6.117 -17.525 -13.563 1.00 81.56 98 ILE A N 1
ATOM 773 C CA . ILE A 1 98 ? 7.214 -17.242 -12.638 1.00 81.56 98 ILE A CA 1
ATOM 774 C C . ILE A 1 98 ? 6.616 -16.630 -11.378 1.00 81.56 98 ILE A C 1
ATOM 776 O O . ILE A 1 98 ? 6.062 -15.529 -11.404 1.00 81.56 98 ILE A O 1
ATOM 780 N N . ILE A 1 99 ? 6.730 -17.356 -10.268 1.00 85.25 99 ILE A N 1
ATOM 781 C CA . ILE A 1 99 ? 6.162 -16.965 -8.979 1.00 85.25 99 ILE A CA 1
ATOM 782 C C . ILE A 1 99 ? 7.288 -16.528 -8.048 1.00 85.25 99 ILE A C 1
ATOM 784 O O . ILE A 1 99 ? 8.173 -17.318 -7.720 1.00 85.25 99 ILE A O 1
ATOM 788 N N . TYR A 1 100 ? 7.211 -15.288 -7.571 1.00 86.12 100 TYR A N 1
ATOM 789 C CA . TYR A 1 100 ? 8.008 -14.817 -6.445 1.00 86.12 100 TYR A CA 1
ATOM 790 C C . TYR A 1 100 ? 7.126 -14.721 -5.209 1.00 86.12 100 TYR A C 1
ATOM 792 O O . TYR A 1 100 ? 5.974 -14.292 -5.263 1.00 86.12 100 TYR A O 1
ATOM 800 N N . GLN A 1 101 ? 7.685 -15.115 -4.076 1.00 86.12 101 GLN A N 1
ATOM 801 C CA . GLN A 1 101 ? 7.022 -15.040 -2.785 1.00 86.12 101 GLN A CA 1
ATOM 802 C C . GLN A 1 101 ? 7.972 -14.440 -1.761 1.00 86.12 101 GLN A C 1
ATOM 804 O O . GLN A 1 101 ? 9.187 -14.632 -1.854 1.00 86.12 101 GLN A O 1
ATOM 809 N N . THR A 1 102 ? 7.416 -13.756 -0.764 1.00 83.38 102 THR A N 1
ATOM 810 C CA . THR A 1 102 ? 8.191 -13.294 0.387 1.00 83.38 102 THR A CA 1
ATOM 811 C C . THR A 1 102 ? 8.930 -14.475 1.013 1.00 83.38 102 THR A C 1
ATOM 813 O O . THR A 1 102 ? 8.328 -15.492 1.374 1.00 83.38 102 THR A O 1
ATOM 816 N N . TYR A 1 103 ? 10.250 -14.349 1.143 1.00 76.75 103 TYR A N 1
ATOM 817 C CA . TYR A 1 103 ? 11.073 -15.394 1.730 1.00 76.75 103 TYR A CA 1
ATOM 818 C C . TYR A 1 103 ? 10.811 -15.475 3.235 1.00 76.75 103 TYR A C 1
ATOM 820 O O . TYR A 1 103 ? 11.190 -14.593 4.001 1.00 76.75 103 TYR A O 1
ATOM 828 N N . LYS A 1 104 ? 10.152 -16.549 3.677 1.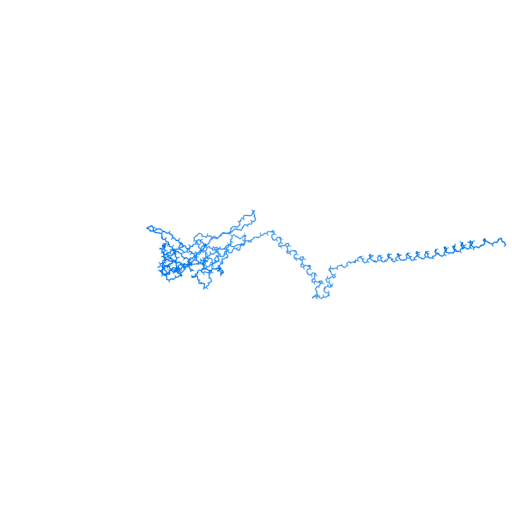00 72.75 104 LYS A N 1
ATOM 829 C CA . LYS A 1 104 ? 9.879 -16.776 5.097 1.00 72.75 104 LYS A CA 1
ATOM 830 C C . LYS A 1 104 ? 10.896 -17.756 5.674 1.00 72.75 104 LYS A C 1
ATOM 832 O O . LYS A 1 104 ? 10.788 -18.963 5.457 1.00 72.75 104 LYS A O 1
ATOM 837 N N . ARG A 1 105 ? 11.864 -17.251 6.448 1.00 73.38 105 ARG A N 1
ATOM 838 C CA . ARG A 1 105 ? 12.672 -18.118 7.317 1.00 73.38 105 ARG A CA 1
ATOM 839 C C . ARG A 1 105 ? 11.807 -18.612 8.481 1.00 73.38 105 ARG A C 1
ATOM 841 O O . ARG A 1 105 ? 11.069 -17.817 9.065 1.00 73.38 105 ARG A O 1
ATOM 848 N N . PRO A 1 106 ? 11.869 -19.904 8.843 1.00 73.69 106 PRO A N 1
ATOM 849 C CA . PRO A 1 106 ? 11.205 -20.385 10.045 1.00 73.69 106 PRO A CA 1
ATOM 850 C C . PRO A 1 106 ? 11.755 -19.643 11.270 1.00 73.69 106 PRO A C 1
ATOM 852 O O . PRO A 1 106 ? 12.957 -19.682 11.516 1.00 73.69 106 PRO A O 1
ATOM 855 N N . ASN A 1 107 ? 10.869 -19.010 12.042 1.00 73.12 107 ASN A N 1
ATOM 856 C CA . ASN A 1 107 ? 11.159 -18.353 13.325 1.00 73.12 107 ASN A CA 1
ATOM 857 C C . ASN A 1 107 ? 12.079 -17.118 13.275 1.00 73.12 107 ASN A C 1
ATOM 859 O O . ASN A 1 107 ? 12.677 -16.779 14.295 1.00 73.12 107 ASN A O 1
ATOM 863 N N . GLU A 1 108 ? 12.192 -16.434 12.135 1.00 84.19 108 GLU A N 1
ATOM 864 C CA . GLU A 1 108 ? 12.999 -15.214 12.040 1.00 84.19 108 GLU A CA 1
ATOM 865 C C . GLU A 1 108 ? 12.265 -14.113 11.268 1.00 84.19 108 GLU A C 1
ATOM 867 O O . GLU A 1 108 ? 11.857 -14.303 10.118 1.00 84.19 108 GLU A O 1
ATOM 872 N N . ASN A 1 109 ? 12.117 -12.958 11.924 1.00 86.38 109 ASN A N 1
ATOM 873 C CA . ASN A 1 109 ? 11.598 -11.737 11.322 1.00 86.38 109 ASN A CA 1
ATOM 874 C C . ASN A 1 109 ? 12.778 -10.876 10.873 1.00 86.38 109 ASN A C 1
ATOM 876 O O . ASN A 1 109 ? 13.582 -10.427 11.689 1.00 86.38 109 ASN A O 1
ATOM 880 N N . ILE A 1 110 ? 12.868 -10.673 9.565 1.00 89.06 110 ILE A N 1
ATOM 881 C CA . ILE A 1 110 ? 13.840 -9.819 8.896 1.00 89.06 110 ILE A CA 1
ATOM 882 C C . ILE A 1 110 ? 13.110 -8.527 8.561 1.00 89.06 110 ILE A C 1
ATOM 884 O O . ILE A 1 110 ? 12.107 -8.532 7.838 1.00 89.06 110 ILE A O 1
ATOM 888 N N . TYR A 1 111 ? 13.599 -7.423 9.110 1.00 89.56 111 TYR A N 1
ATOM 889 C CA . TYR A 1 111 ? 12.940 -6.133 8.985 1.00 89.56 111 TYR A CA 1
ATOM 890 C C . TYR A 1 111 ? 13.411 -5.395 7.732 1.00 89.56 111 TYR A C 1
ATOM 892 O O . TYR A 1 111 ? 14.606 -5.292 7.462 1.00 89.56 111 TYR A O 1
ATOM 900 N N . TYR A 1 112 ? 12.467 -4.828 6.984 1.00 89.75 112 TYR A N 1
ATOM 901 C CA . TYR A 1 112 ? 12.774 -3.888 5.906 1.00 89.75 112 TYR A CA 1
ATOM 902 C C . TYR A 1 112 ? 13.607 -2.706 6.457 1.00 89.75 112 TYR A C 1
ATOM 904 O O . TYR A 1 112 ? 13.252 -2.176 7.517 1.00 89.75 112 TYR A O 1
ATOM 912 N N . PRO A 1 113 ? 14.696 -2.267 5.788 1.00 89.94 113 PRO A N 1
ATOM 913 C CA . PRO A 1 113 ? 15.041 -2.472 4.373 1.00 89.94 113 PRO A CA 1
ATOM 914 C C . PRO A 1 113 ? 16.031 -3.612 4.078 1.00 89.94 113 PRO A C 1
ATOM 916 O O . PRO A 1 113 ? 16.681 -3.597 3.033 1.00 89.94 113 PRO A O 1
ATOM 919 N N . GLU A 1 114 ? 16.200 -4.582 4.977 1.00 89.31 114 GLU A N 1
ATOM 920 C CA . GLU A 1 114 ? 17.080 -5.720 4.701 1.00 89.31 114 GLU A CA 1
ATOM 921 C C . GLU A 1 114 ? 16.532 -6.603 3.563 1.00 89.31 114 GLU A C 1
ATOM 923 O O . GLU A 1 114 ? 15.317 -6.736 3.373 1.00 89.31 114 GLU A O 1
ATOM 928 N N . ALA A 1 115 ? 17.446 -7.213 2.799 1.00 87.00 115 ALA A N 1
ATOM 929 C CA . ALA A 1 115 ? 17.093 -8.174 1.756 1.00 87.00 115 ALA A CA 1
ATOM 930 C C . ALA A 1 115 ? 16.357 -9.377 2.362 1.00 87.00 115 ALA A C 1
ATOM 932 O O . ALA A 1 115 ? 16.673 -9.806 3.475 1.00 87.00 115 ALA A O 1
ATOM 933 N N . PHE A 1 116 ? 15.403 -9.936 1.620 1.00 87.00 116 PHE A N 1
ATOM 934 C CA . PHE A 1 116 ? 14.516 -11.007 2.077 1.00 87.00 116 PHE A CA 1
ATOM 935 C C . PHE A 1 116 ? 13.674 -10.642 3.306 1.00 87.00 116 PHE A C 1
ATOM 937 O O . PHE A 1 116 ? 13.334 -11.519 4.104 1.00 87.00 116 PHE A O 1
ATOM 944 N N . SER A 1 117 ? 13.355 -9.357 3.488 1.00 89.81 117 SER A N 1
ATOM 945 C CA . SER A 1 117 ? 12.497 -8.929 4.592 1.00 89.81 117 SER A CA 1
ATOM 946 C C . SER A 1 117 ? 11.099 -9.550 4.510 1.00 89.81 117 SER A C 1
ATOM 948 O O . SER A 1 117 ? 10.536 -9.758 3.439 1.00 89.81 117 SER A O 1
ATOM 950 N N . ASN A 1 118 ? 10.540 -9.860 5.675 1.00 90.38 118 ASN A N 1
ATOM 951 C CA . ASN A 1 118 ? 9.182 -10.384 5.855 1.00 90.38 118 ASN A CA 1
ATOM 952 C C . ASN A 1 118 ? 8.397 -9.602 6.920 1.00 90.38 118 ASN A C 1
ATOM 954 O O . ASN A 1 118 ? 7.219 -9.874 7.152 1.00 90.38 118 ASN A O 1
ATOM 958 N N . ALA A 1 119 ? 9.046 -8.631 7.561 1.00 90.75 119 ALA A N 1
ATOM 959 C CA . ALA A 1 119 ? 8.451 -7.747 8.540 1.00 90.75 119 ALA A CA 1
ATOM 960 C C . ALA A 1 119 ? 8.814 -6.289 8.241 1.00 90.75 119 ALA A C 1
ATOM 962 O O . ALA A 1 119 ? 9.860 -5.981 7.665 1.00 90.75 119 ALA A O 1
ATOM 963 N N . LEU A 1 120 ? 7.949 -5.373 8.658 1.00 89.62 120 LEU A N 1
ATOM 964 C CA . LEU A 1 120 ? 8.192 -3.938 8.595 1.00 89.62 120 LEU A CA 1
ATOM 965 C C . LEU A 1 120 ? 7.814 -3.288 9.921 1.00 89.62 120 LEU A C 1
ATOM 967 O O . LEU A 1 120 ? 6.837 -3.670 10.568 1.00 89.62 120 LEU A O 1
ATOM 971 N N . ASN A 1 121 ? 8.598 -2.289 10.311 1.00 87.94 121 ASN A N 1
ATOM 972 C CA . ASN A 1 121 ? 8.231 -1.387 11.387 1.00 87.94 121 ASN A CA 1
ATOM 973 C C . ASN A 1 121 ? 7.609 -0.139 10.757 1.00 87.94 121 ASN A C 1
ATOM 975 O O . ASN A 1 121 ? 8.231 0.509 9.920 1.00 87.94 121 ASN A O 1
ATOM 979 N N . ILE A 1 122 ? 6.382 0.203 11.136 1.00 80.75 122 ILE A N 1
ATOM 980 C CA . ILE A 1 122 ? 5.702 1.356 10.537 1.00 80.75 122 ILE A CA 1
ATOM 981 C C . ILE A 1 122 ? 6.377 2.669 10.942 1.00 80.75 122 ILE A C 1
ATOM 983 O O . ILE A 1 122 ? 6.414 3.609 10.148 1.00 80.75 122 ILE A O 1
ATOM 987 N N . THR A 1 123 ? 6.946 2.748 12.149 1.00 77.38 123 THR A N 1
ATOM 988 C CA . THR A 1 123 ? 7.557 3.986 12.653 1.00 77.38 123 THR A CA 1
ATOM 989 C C . THR A 1 123 ? 8.700 4.469 11.767 1.00 77.38 123 THR A C 1
ATOM 991 O O . THR A 1 123 ? 8.922 5.672 11.679 1.00 77.38 123 THR A O 1
ATOM 994 N N . SER A 1 124 ? 9.426 3.558 11.109 1.00 76.75 124 SER A N 1
ATOM 995 C CA . SER A 1 124 ? 10.530 3.929 10.216 1.00 76.75 124 SER A CA 1
ATOM 996 C C . SER A 1 124 ? 10.056 4.481 8.870 1.00 76.75 124 SER A C 1
ATOM 998 O O . SER A 1 124 ? 10.840 5.134 8.184 1.00 76.75 124 SER A O 1
ATOM 1000 N N . LEU A 1 125 ? 8.795 4.239 8.498 1.00 77.56 125 LEU A N 1
ATOM 1001 C CA . LEU A 1 125 ? 8.203 4.665 7.228 1.00 77.56 125 LEU A CA 1
ATOM 1002 C C . LEU A 1 125 ? 7.297 5.898 7.363 1.00 77.56 125 LEU A C 1
ATOM 1004 O O . LEU A 1 125 ? 6.981 6.530 6.359 1.00 77.56 125 LEU A O 1
ATOM 1008 N N . ILE A 1 126 ? 6.864 6.246 8.578 1.00 78.31 126 ILE A N 1
ATOM 1009 C CA . ILE A 1 126 ? 6.056 7.445 8.829 1.00 78.31 126 ILE A CA 1
ATOM 1010 C C . ILE A 1 126 ? 6.954 8.686 8.910 1.00 78.31 126 ILE A C 1
ATOM 1012 O O . ILE A 1 126 ? 7.975 8.696 9.595 1.00 78.31 126 ILE A O 1
ATOM 1016 N N . GLU A 1 127 ? 6.533 9.771 8.257 1.00 72.12 127 GLU A N 1
ATOM 1017 C CA . GLU A 1 127 ? 7.208 11.066 8.352 1.00 72.12 127 GLU A CA 1
ATOM 1018 C C . GLU A 1 127 ? 7.220 11.608 9.799 1.00 72.12 127 GLU A C 1
ATOM 1020 O O . GLU A 1 127 ? 6.193 11.584 10.493 1.00 72.12 127 GLU A O 1
ATOM 1025 N N . PRO A 1 128 ? 8.355 12.151 10.276 1.00 66.81 128 PRO A N 1
ATOM 1026 C CA . PRO A 1 128 ? 8.451 12.693 11.625 1.00 66.81 128 PRO A CA 1
ATOM 1027 C C . PRO A 1 128 ? 7.504 13.889 11.808 1.00 66.81 128 PRO A C 1
ATOM 1029 O O . PRO A 1 128 ? 7.568 14.866 11.067 1.00 66.81 128 PRO A O 1
ATOM 1032 N N . GLY A 1 129 ? 6.651 13.834 12.838 1.00 62.91 129 GLY A N 1
ATOM 1033 C CA . GLY A 1 129 ? 5.733 14.924 13.204 1.00 62.91 129 GLY A CA 1
ATOM 1034 C C . GLY A 1 129 ? 4.272 14.733 12.782 1.00 62.91 129 GLY A C 1
ATOM 1035 O O . GLY A 1 129 ? 3.456 15.628 13.004 1.00 62.91 129 GLY A O 1
ATOM 1036 N N . LEU A 1 130 ? 3.909 13.580 12.212 1.00 69.56 130 LEU A N 1
ATOM 1037 C CA . LEU A 1 130 ? 2.516 13.283 11.891 1.00 69.56 130 LEU A CA 1
ATOM 1038 C C . LEU A 1 130 ? 1.695 12.971 13.159 1.00 69.56 130 LEU A C 1
ATOM 1040 O O . LEU A 1 130 ? 1.982 12.026 13.892 1.00 69.56 130 LEU A O 1
ATOM 1044 N N . ASN A 1 131 ? 0.633 13.746 13.399 1.00 67.94 131 ASN A N 1
ATOM 1045 C CA . ASN A 1 131 ? -0.307 13.501 14.497 1.00 67.94 131 ASN A CA 1
ATO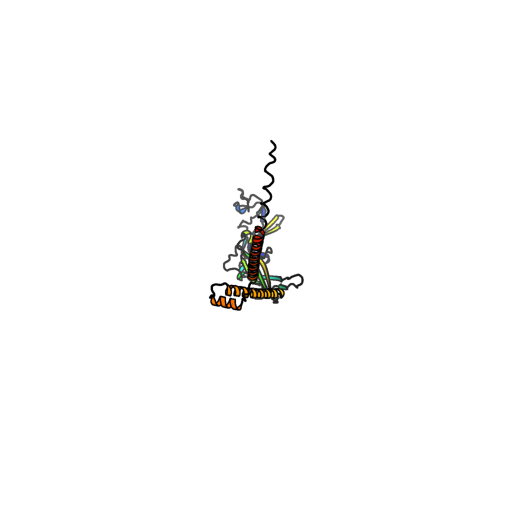M 1046 C C . ASN A 1 131 ? -1.257 12.347 14.154 1.00 67.94 131 ASN A C 1
ATOM 1048 O O . ASN A 1 131 ? -2.254 12.538 13.460 1.00 67.94 131 ASN A O 1
ATOM 1052 N N . LEU A 1 132 ? -0.963 11.160 14.682 1.00 70.00 132 LEU A N 1
ATOM 1053 C CA . LEU A 1 132 ? -1.742 9.935 14.462 1.00 70.00 132 LEU A CA 1
ATOM 1054 C C . LEU A 1 132 ? -2.997 9.840 15.349 1.00 70.00 132 LEU A C 1
ATOM 1056 O O . LEU A 1 132 ? -3.844 8.986 15.119 1.00 70.00 132 LEU A O 1
ATOM 1060 N N . SER A 1 133 ? -3.159 10.744 16.321 1.00 66.12 133 SER A N 1
ATOM 1061 C CA . SER A 1 133 ? -4.279 10.739 17.275 1.00 66.12 133 SER A CA 1
ATOM 1062 C C . SER A 1 133 ? -5.654 10.941 16.632 1.00 66.12 133 SER A C 1
ATOM 1064 O O . SER A 1 133 ? -6.658 10.556 17.216 1.00 66.12 133 SER A O 1
ATOM 1066 N N . LYS A 1 134 ? -5.715 11.560 15.447 1.00 71.56 134 LYS A N 1
ATOM 1067 C CA . LYS A 1 134 ? -6.969 11.776 14.702 1.00 71.56 134 LYS A CA 1
ATOM 1068 C C . LYS A 1 134 ? -7.291 10.640 13.726 1.00 71.56 134 LYS A C 1
ATOM 1070 O O . LYS A 1 134 ? -8.271 10.724 12.998 1.00 71.56 134 LYS A O 1
ATOM 1075 N N . GLY A 1 135 ? -6.463 9.598 13.714 1.00 78.88 135 GLY A N 1
ATOM 1076 C CA . GLY A 1 135 ? -6.473 8.575 12.685 1.00 78.88 135 GLY A CA 1
ATOM 1077 C C . GLY A 1 135 ? -5.884 9.065 11.361 1.00 78.88 135 GLY A C 1
ATOM 1078 O O . GLY A 1 135 ? -5.717 10.261 11.114 1.00 78.88 135 GLY A O 1
ATOM 1079 N N . ALA A 1 136 ? -5.490 8.114 10.521 1.00 81.44 136 ALA A N 1
ATOM 1080 C CA . ALA A 1 136 ? -4.890 8.393 9.224 1.00 81.44 136 ALA A CA 1
ATOM 1081 C C . ALA A 1 136 ? -5.108 7.221 8.268 1.00 81.44 136 ALA A C 1
ATOM 1083 O O . ALA A 1 136 ? -5.064 6.061 8.672 1.00 81.44 136 ALA A O 1
ATOM 1084 N N . LEU A 1 137 ? -5.291 7.535 6.989 1.00 85.69 137 LEU A N 1
ATOM 1085 C CA . LEU A 1 137 ? -5.331 6.549 5.919 1.00 85.69 137 LEU A CA 1
ATOM 1086 C C . LEU A 1 137 ? -3.987 6.551 5.189 1.00 85.69 137 LEU A C 1
ATOM 1088 O O . LEU A 1 137 ? -3.571 7.585 4.659 1.00 85.69 137 LEU A O 1
ATOM 1092 N N . PHE A 1 138 ? -3.324 5.400 5.134 1.00 87.25 138 PHE A N 1
ATOM 1093 C CA . PHE A 1 138 ? -2.113 5.215 4.344 1.00 87.25 138 PHE A CA 1
ATOM 1094 C C . PHE A 1 138 ? -2.298 4.136 3.292 1.00 87.25 138 PHE A C 1
ATOM 1096 O O . PHE A 1 138 ? -2.960 3.126 3.515 1.00 87.25 138 PHE A O 1
ATOM 1103 N N . ASN A 1 139 ? -1.640 4.337 2.162 1.00 89.25 139 ASN A N 1
ATOM 1104 C CA . ASN A 1 139 ? -1.383 3.302 1.184 1.00 89.25 139 ASN A CA 1
ATOM 1105 C C . ASN A 1 139 ? -0.001 2.697 1.467 1.00 89.25 139 ASN A C 1
ATOM 1107 O O . ASN A 1 139 ? 0.997 3.421 1.512 1.00 89.25 139 ASN A O 1
ATOM 1111 N N . LEU A 1 140 ? 0.023 1.385 1.693 1.00 91.25 140 LEU A N 1
ATOM 1112 C CA . LEU A 1 140 ? 1.229 0.585 1.870 1.00 91.25 140 LEU A CA 1
ATOM 1113 C C . LEU A 1 140 ? 1.505 -0.116 0.542 1.00 91.25 140 LEU A C 1
ATOM 1115 O O . LEU A 1 140 ? 0.844 -1.095 0.208 1.00 91.25 140 LEU A O 1
ATOM 1119 N N . ASP A 1 141 ? 2.435 0.421 -0.231 1.00 92.56 141 ASP A N 1
ATOM 1120 C CA . ASP A 1 141 ? 2.696 -0.036 -1.588 1.00 92.56 141 ASP A CA 1
ATOM 1121 C C . ASP A 1 141 ? 3.941 -0.923 -1.634 1.00 92.56 141 ASP A C 1
ATOM 1123 O O . ASP A 1 141 ? 5.022 -0.520 -1.199 1.00 92.56 141 ASP A O 1
ATOM 1127 N N . PHE A 1 142 ? 3.762 -2.134 -2.155 1.00 94.19 142 PHE A N 1
ATOM 1128 C CA . PHE A 1 142 ? 4.812 -3.108 -2.418 1.00 94.19 142 PHE A CA 1
ATOM 1129 C C . PHE A 1 142 ? 5.098 -3.124 -3.919 1.00 94.19 142 PHE A C 1
ATOM 1131 O O . PHE A 1 142 ? 4.321 -3.685 -4.697 1.00 94.19 142 PHE A O 1
ATOM 1138 N N . GLU A 1 143 ? 6.211 -2.517 -4.322 1.00 94.94 143 GLU A N 1
ATOM 1139 C CA . GLU A 1 143 ? 6.625 -2.407 -5.718 1.00 94.94 143 GLU A CA 1
ATOM 1140 C C . GLU A 1 143 ? 7.713 -3.436 -6.055 1.00 94.94 143 GLU A C 1
ATOM 1142 O O . GLU A 1 143 ? 8.847 -3.358 -5.585 1.00 94.94 143 GLU A O 1
ATOM 1147 N N . TYR A 1 144 ? 7.378 -4.404 -6.903 1.00 94.06 144 TYR A N 1
ATOM 1148 C CA . TYR A 1 144 ? 8.286 -5.447 -7.374 1.00 94.06 144 TYR A CA 1
ATOM 1149 C C . TYR A 1 144 ? 8.872 -5.076 -8.736 1.00 94.06 144 TYR A C 1
ATOM 1151 O O . TYR A 1 144 ? 8.182 -5.157 -9.746 1.00 94.06 144 TYR A O 1
ATOM 1159 N N . THR A 1 145 ? 10.153 -4.720 -8.802 1.00 93.50 145 THR A N 1
ATOM 1160 C CA . THR A 1 145 ? 10.866 -4.567 -10.084 1.00 93.50 145 THR A CA 1
ATOM 1161 C C . THR A 1 145 ? 11.808 -5.750 -10.272 1.00 93.50 145 THR A C 1
ATOM 1163 O O . THR A 1 145 ? 12.954 -5.721 -9.826 1.00 93.50 145 THR A O 1
ATOM 1166 N N . CYS A 1 146 ? 11.320 -6.812 -10.913 1.00 91.88 146 CYS A N 1
ATOM 1167 C CA . CYS A 1 146 ? 12.017 -8.095 -10.974 1.00 91.88 146 CYS A CA 1
ATOM 1168 C C . CYS A 1 146 ? 12.710 -8.317 -12.320 1.00 91.88 146 CYS A C 1
ATOM 1170 O O . CYS A 1 146 ? 12.125 -8.110 -13.385 1.00 91.88 146 CYS A O 1
ATOM 1172 N N . ASN A 1 147 ? 13.937 -8.837 -12.280 1.00 91.06 147 ASN A N 1
ATOM 1173 C CA . ASN A 1 147 ? 14.517 -9.535 -13.422 1.00 91.06 147 ASN A CA 1
ATOM 1174 C C . ASN A 1 147 ? 14.095 -11.006 -13.343 1.00 91.06 147 ASN A C 1
ATOM 1176 O O . ASN A 1 147 ? 14.542 -11.720 -12.453 1.00 91.06 147 ASN A O 1
ATOM 1180 N N . LEU A 1 148 ? 13.277 -11.461 -14.291 1.00 89.06 148 LEU A N 1
ATOM 1181 C CA . LEU A 1 148 ? 12.712 -12.814 -14.327 1.00 89.06 148 LEU A CA 1
ATOM 1182 C C . LEU A 1 148 ? 13.761 -13.920 -14.562 1.00 89.06 148 LEU A C 1
ATOM 1184 O O . LEU A 1 148 ? 13.422 -15.098 -14.603 1.00 89.06 148 LEU A O 1
ATOM 1188 N N . GLN A 1 149 ? 15.031 -13.556 -14.764 1.00 85.56 149 GLN A N 1
ATOM 1189 C CA . GLN A 1 149 ? 16.156 -14.495 -14.805 1.00 85.56 149 GLN A CA 1
ATOM 1190 C C . GLN A 1 149 ? 16.765 -14.760 -13.424 1.00 85.56 149 GLN A C 1
ATOM 1192 O O . GLN A 1 149 ? 17.439 -15.772 -13.245 1.00 85.56 149 GLN A O 1
ATOM 1197 N N . GLU A 1 150 ? 16.552 -13.858 -12.465 1.00 87.38 150 GLU A N 1
ATOM 1198 C CA . GLU A 1 150 ? 17.071 -13.991 -11.110 1.00 87.38 150 GLU A CA 1
ATOM 1199 C C . GLU A 1 150 ? 16.101 -14.813 -10.247 1.00 87.38 150 GLU A C 1
ATOM 1201 O O . GLU A 1 150 ? 14.881 -14.644 -10.350 1.00 87.38 150 GLU A O 1
ATOM 1206 N N . PRO A 1 151 ? 16.608 -15.687 -9.361 1.00 83.62 151 PRO A N 1
ATOM 1207 C CA . PRO A 1 151 ? 15.767 -16.524 -8.507 1.00 83.62 151 PRO A CA 1
ATOM 1208 C C . PRO A 1 151 ? 15.078 -15.745 -7.377 1.00 83.62 151 PRO A C 1
ATOM 1210 O O . PRO A 1 151 ? 14.141 -16.255 -6.768 1.00 83.62 151 PRO A O 1
ATOM 1213 N N . PHE A 1 152 ? 15.528 -14.522 -7.086 1.00 86.00 152 PHE A N 1
ATOM 1214 C CA . PHE A 1 152 ? 15.044 -13.720 -5.967 1.00 86.00 152 PHE A CA 1
ATOM 1215 C C . PHE A 1 152 ? 14.636 -12.321 -6.425 1.00 86.00 152 PHE A C 1
ATOM 1217 O O . PHE A 1 152 ? 15.319 -11.706 -7.243 1.00 86.00 152 PHE A O 1
ATOM 1224 N N . CYS A 1 153 ? 13.536 -11.816 -5.867 1.00 89.56 153 CYS A N 1
ATOM 1225 C CA . CYS A 1 153 ? 13.058 -10.462 -6.101 1.00 89.56 153 CYS A CA 1
ATOM 1226 C C . CYS A 1 153 ? 12.368 -9.929 -4.841 1.00 89.56 153 CYS A C 1
ATOM 1228 O O . CYS A 1 153 ? 11.311 -10.430 -4.453 1.00 89.56 153 CYS A O 1
ATOM 1230 N N . ASP A 1 154 ? 12.972 -8.918 -4.221 1.00 91.00 154 ASP A N 1
ATOM 1231 C CA . ASP A 1 154 ? 12.426 -8.247 -3.043 1.00 91.00 154 ASP A CA 1
ATOM 1232 C C . ASP A 1 154 ? 11.652 -6.982 -3.450 1.00 91.00 154 ASP A C 1
ATOM 1234 O O . ASP A 1 154 ? 12.049 -6.300 -4.402 1.00 91.00 154 ASP A O 1
ATOM 1238 N N . PRO A 1 155 ? 10.556 -6.641 -2.748 1.00 93.12 155 PRO A N 1
ATOM 1239 C CA . PRO A 1 155 ? 9.800 -5.433 -3.032 1.00 93.12 155 PRO A CA 1
ATOM 1240 C C . PRO A 1 155 ? 10.497 -4.186 -2.490 1.00 93.12 155 PRO A C 1
ATOM 1242 O O . PRO A 1 155 ? 11.092 -4.188 -1.411 1.00 93.12 155 PRO A O 1
ATOM 1245 N N . TYR A 1 156 ? 10.310 -3.076 -3.190 1.00 92.88 156 TYR A N 1
ATOM 1246 C CA . TYR A 1 156 ? 10.483 -1.751 -2.620 1.00 92.88 156 TYR A CA 1
ATOM 1247 C C . TYR A 1 156 ? 9.192 -1.351 -1.898 1.00 92.88 156 TYR A C 1
ATOM 1249 O O . TYR A 1 156 ? 8.115 -1.369 -2.494 1.00 92.88 156 TYR A O 1
ATOM 1257 N N . ILE A 1 157 ? 9.285 -1.035 -0.604 1.00 92.81 157 ILE A N 1
ATOM 1258 C CA . ILE A 1 157 ? 8.116 -0.732 0.232 1.00 92.81 157 ILE A CA 1
ATOM 1259 C C . ILE A 1 157 ? 8.036 0.770 0.462 1.00 92.81 157 ILE A C 1
ATOM 1261 O O . ILE A 1 157 ? 8.984 1.379 0.967 1.00 92.81 157 ILE A O 1
ATOM 1265 N N . THR A 1 158 ? 6.883 1.356 0.143 1.00 90.88 158 THR A N 1
ATOM 1266 C CA . THR A 1 158 ? 6.602 2.769 0.416 1.00 90.88 158 THR A CA 1
ATOM 1267 C C . THR A 1 158 ? 5.305 2.943 1.193 1.00 90.88 158 THR A C 1
ATOM 1269 O O . THR A 1 158 ? 4.330 2.217 1.001 1.00 90.88 158 THR A O 1
ATOM 1272 N N . LEU A 1 159 ? 5.295 3.928 2.091 1.00 89.44 159 LEU A N 1
ATOM 1273 C CA . LEU A 1 159 ? 4.114 4.324 2.847 1.00 89.44 159 LEU A CA 1
ATOM 1274 C C . LEU A 1 159 ? 3.722 5.736 2.422 1.00 89.44 159 LEU A C 1
ATOM 1276 O O . LEU A 1 159 ? 4.494 6.678 2.579 1.00 89.44 159 LEU A O 1
ATOM 1280 N N . THR A 1 160 ? 2.521 5.890 1.876 1.00 88.00 160 THR A N 1
ATOM 1281 C CA . THR A 1 160 ? 2.028 7.181 1.378 1.00 88.00 160 THR A CA 1
ATOM 1282 C C . THR A 1 160 ? 0.729 7.552 2.079 1.00 88.00 160 THR A C 1
ATOM 1284 O O . THR A 1 160 ? -0.216 6.766 2.112 1.00 88.00 160 THR A O 1
ATOM 1287 N N . LYS A 1 161 ? 0.660 8.748 2.679 1.00 84.44 161 LYS A N 1
ATOM 1288 C CA . LYS A 1 161 ? -0.573 9.234 3.315 1.00 84.44 161 LYS A CA 1
ATOM 1289 C C . LYS A 1 161 ? -1.588 9.619 2.238 1.00 84.44 161 LYS A C 1
ATOM 1291 O O . LYS A 1 161 ? -1.291 10.428 1.359 1.00 84.44 161 LYS A O 1
ATOM 1296 N N . TYR A 1 162 ? -2.807 9.103 2.342 1.00 82.12 162 TYR A N 1
ATOM 1297 C CA . TYR A 1 162 ? -3.904 9.508 1.471 1.00 82.12 162 TYR A CA 1
ATOM 1298 C C . TYR A 1 162 ? -4.480 10.839 1.981 1.00 82.12 162 TYR A C 1
ATOM 1300 O O . TYR A 1 162 ? -5.189 10.881 2.980 1.00 82.12 162 TYR A O 1
ATOM 1308 N N . SER A 1 163 ? -4.108 11.950 1.339 1.00 61.16 163 SER A N 1
ATOM 1309 C CA . SER A 1 163 ? -4.361 13.319 1.833 1.00 61.16 163 SER A CA 1
ATOM 1310 C C . SER A 1 163 ? -5.734 13.906 1.444 1.00 61.16 163 SER A C 1
ATOM 1312 O O . SER A 1 163 ? -6.060 15.016 1.849 1.00 61.16 163 SER A O 1
ATOM 1314 N N . SER A 1 164 ? -6.533 13.222 0.612 1.00 56.28 164 SER A N 1
ATOM 1315 C CA . SER A 1 164 ? -7.664 13.849 -0.106 1.00 56.28 164 SER A CA 1
ATOM 1316 C C . SER A 1 164 ? -9.052 13.235 0.109 1.00 56.28 164 SER A C 1
ATOM 1318 O O . SER A 1 164 ? -10.018 13.748 -0.454 1.00 56.28 164 SER A O 1
ATOM 1320 N N . LEU A 1 165 ? -9.189 12.155 0.882 1.00 54.03 165 LEU A N 1
ATOM 1321 C CA . LEU A 1 165 ? -10.502 11.561 1.164 1.00 54.03 165 LEU A CA 1
ATOM 1322 C C . LEU A 1 165 ? -11.094 12.202 2.415 1.00 54.03 165 LEU A C 1
ATOM 1324 O O . LEU A 1 165 ? -10.358 12.408 3.374 1.00 54.03 165 LEU A O 1
ATOM 1328 N N . ASN A 1 166 ? -12.401 12.492 2.390 1.00 54.12 166 ASN A N 1
ATOM 1329 C CA . ASN A 1 166 ? -13.188 12.969 3.533 1.00 54.12 166 ASN A CA 1
ATOM 1330 C C . ASN A 1 166 ? -12.766 12.216 4.807 1.00 54.12 166 ASN A C 1
ATOM 1332 O O . ASN A 1 166 ? -13.119 11.050 4.994 1.00 54.12 166 ASN A O 1
ATOM 1336 N N . GLU A 1 167 ? -11.952 12.882 5.632 1.00 58.19 167 GLU A N 1
ATOM 1337 C CA . GLU A 1 167 ? -11.152 12.259 6.695 1.00 58.19 167 GLU A CA 1
ATOM 1338 C C . GLU A 1 167 ? -12.018 11.644 7.799 1.00 58.19 167 GLU A C 1
ATOM 1340 O O . GLU A 1 167 ? -11.536 10.801 8.550 1.00 58.19 167 GLU A O 1
ATOM 1345 N N . GLU A 1 168 ? -13.297 12.018 7.877 1.00 59.00 168 GLU A N 1
ATOM 1346 C CA . GLU A 1 168 ? -14.216 11.533 8.901 1.00 59.00 168 GLU A CA 1
ATOM 1347 C C . GLU A 1 168 ? -14.405 10.014 8.789 1.00 59.00 168 GLU A C 1
ATOM 1349 O O . GLU A 1 168 ? -13.858 9.288 9.606 1.00 59.00 168 GLU A O 1
ATOM 1354 N N . HIS A 1 169 ? -15.055 9.474 7.758 1.00 60.16 169 HIS A N 1
ATOM 1355 C CA . HIS A 1 169 ? -15.351 8.027 7.721 1.00 60.16 169 HIS A CA 1
ATOM 1356 C C . HIS A 1 169 ? -14.143 7.116 7.436 1.00 60.16 169 HIS A C 1
ATOM 1358 O O . HIS A 1 169 ? -14.218 5.904 7.627 1.00 60.16 169 HIS A O 1
ATOM 1364 N N . ALA A 1 170 ? -13.027 7.662 6.946 1.00 61.03 170 ALA A N 1
ATOM 1365 C CA . ALA A 1 170 ? -11.847 6.859 6.625 1.00 61.03 170 ALA A CA 1
ATOM 1366 C C . ALA A 1 170 ? -11.019 6.484 7.866 1.00 61.03 170 ALA A C 1
ATOM 1368 O O . ALA A 1 170 ? -10.265 5.508 7.820 1.00 61.03 170 ALA A O 1
ATOM 1369 N N . THR A 1 171 ? -11.149 7.257 8.948 1.00 76.56 171 THR A N 1
ATOM 1370 C CA . THR A 1 171 ? -10.287 7.187 10.137 1.00 76.56 171 THR A CA 1
ATOM 1371 C C . THR A 1 171 ? -10.933 6.493 11.330 1.00 76.56 171 THR A C 1
ATOM 1373 O O . THR A 1 171 ? -10.221 6.171 12.286 1.00 76.56 171 THR A O 1
ATOM 1376 N N . PHE A 1 172 ? -12.242 6.221 11.275 1.00 82.94 172 PHE A N 1
ATOM 1377 C CA . PHE A 1 172 ? -12.948 5.511 12.333 1.00 82.94 172 PHE A CA 1
ATOM 1378 C C . PHE A 1 172 ? -13.800 4.336 11.837 1.00 82.94 172 PHE A C 1
ATOM 1380 O O . PHE A 1 172 ? -14.295 4.329 10.713 1.00 82.94 172 PHE A O 1
ATOM 1387 N N . ILE A 1 173 ? -13.964 3.341 12.708 1.00 86.94 173 ILE A N 1
ATOM 1388 C CA . ILE A 1 173 ? -14.848 2.182 12.551 1.00 86.94 173 ILE A CA 1
ATOM 1389 C C . ILE A 1 173 ? -15.810 2.176 13.736 1.00 86.94 173 ILE A C 1
ATOM 1391 O O . ILE A 1 173 ? -15.392 2.338 14.885 1.00 86.94 173 ILE A O 1
ATOM 1395 N N . GLU A 1 174 ? -17.094 1.987 13.461 1.00 89.06 174 GLU A N 1
ATOM 1396 C CA . GLU A 1 174 ? -18.138 1.879 14.479 1.00 89.06 174 GLU A CA 1
ATOM 1397 C C . GLU A 1 174 ? -18.622 0.432 14.538 1.00 89.06 174 GLU A C 1
ATOM 1399 O O . GLU A 1 174 ? -18.917 -0.176 13.513 1.00 89.06 174 GLU A O 1
ATOM 1404 N N . ASP A 1 175 ? -18.684 -0.124 15.743 1.00 89.44 175 ASP A N 1
ATOM 140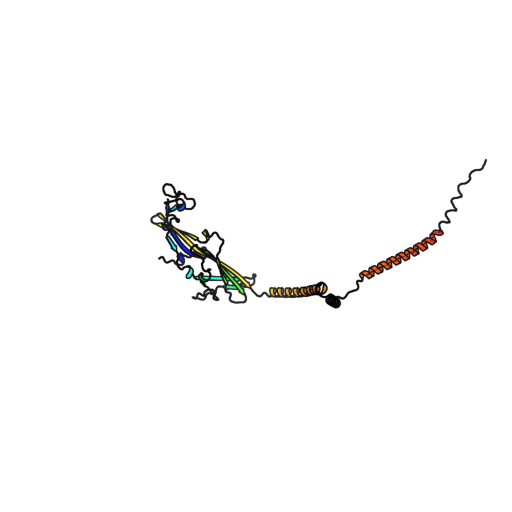5 C CA . ASP A 1 175 ? -19.133 -1.489 16.003 1.00 89.44 175 ASP A CA 1
ATOM 1406 C C . ASP A 1 175 ? -20.106 -1.478 17.187 1.00 89.44 175 ASP A C 1
ATOM 1408 O O . ASP A 1 175 ? -20.087 -0.591 18.048 1.00 89.44 175 ASP A O 1
ATOM 1412 N N . SER A 1 176 ? -20.993 -2.464 17.241 1.00 91.19 176 SER A N 1
ATOM 1413 C CA . SER A 1 176 ? -21.921 -2.598 18.354 1.00 91.19 176 SER A CA 1
ATOM 1414 C C . SER A 1 176 ? -22.229 -4.053 18.646 1.00 91.19 176 SER A C 1
ATOM 1416 O O . SER A 1 176 ? -22.587 -4.823 17.757 1.00 91.19 176 SER A O 1
ATOM 1418 N N . VAL A 1 177 ? -22.158 -4.408 19.924 1.00 92.19 177 VAL A N 1
ATOM 1419 C CA . VAL A 1 177 ? -22.475 -5.749 20.409 1.00 92.19 177 VAL A CA 1
ATOM 1420 C C . VAL A 1 177 ? -23.764 -5.671 21.206 1.00 92.19 177 VAL A C 1
ATOM 1422 O O . VAL A 1 177 ? -23.861 -4.901 22.157 1.00 92.19 177 VAL A O 1
ATOM 1425 N N . THR A 1 178 ? -24.763 -6.470 20.834 1.00 93.31 178 THR A N 1
ATOM 1426 C CA . THR A 1 178 ? -26.036 -6.546 21.565 1.00 93.31 178 THR A CA 1
ATOM 1427 C C . THR A 1 178 ? -26.123 -7.840 22.367 1.00 93.31 178 THR A C 1
ATOM 1429 O O . THR A 1 178 ? -25.722 -8.903 21.896 1.00 93.31 178 THR A O 1
ATOM 1432 N N . TYR A 1 179 ? -26.635 -7.759 23.593 1.00 94.12 179 TYR A N 1
ATOM 1433 C CA . TYR A 1 179 ? -26.782 -8.902 24.496 1.00 94.12 179 TYR A CA 1
ATOM 1434 C C . TYR A 1 179 ? -28.003 -8.740 25.400 1.00 94.12 179 TYR A C 1
ATOM 1436 O O . TYR A 1 179 ? -28.490 -7.637 25.628 1.00 94.12 179 TYR A O 1
ATOM 1444 N N . TYR A 1 180 ? -28.511 -9.848 25.937 1.00 94.19 180 TYR A N 1
ATOM 1445 C CA . TYR A 1 180 ? -29.666 -9.843 26.834 1.00 94.19 180 TYR A CA 1
ATOM 1446 C C . TYR A 1 180 ? -29.235 -10.142 28.264 1.00 94.19 180 TYR A C 1
ATOM 1448 O O . TYR A 1 180 ? -28.540 -11.122 28.516 1.00 94.19 180 TYR A O 1
ATOM 1456 N N . THR A 1 181 ? -29.687 -9.326 29.216 1.00 94.06 181 THR A N 1
ATOM 1457 C CA . THR A 1 181 ? -29.520 -9.592 30.652 1.00 94.06 181 THR A CA 1
ATOM 1458 C C . THR A 1 181 ? -30.877 -9.467 31.330 1.00 94.06 181 THR A C 1
ATOM 1460 O O . THR A 1 181 ? -31.516 -8.423 31.241 1.00 94.06 181 THR A O 1
ATOM 1463 N N . ASN A 1 182 ? -31.332 -10.531 32.001 1.00 92.44 182 ASN A N 1
ATOM 1464 C CA . ASN A 1 182 ? -32.620 -10.571 32.712 1.00 92.44 182 ASN A CA 1
ATOM 1465 C C . ASN A 1 182 ? -33.835 -10.132 31.862 1.00 92.44 182 ASN A C 1
ATOM 1467 O O . ASN A 1 182 ? -34.748 -9.489 32.368 1.00 92.44 182 ASN A O 1
ATOM 1471 N N . GLY A 1 183 ? -33.845 -10.468 30.567 1.00 91.50 183 GLY A N 1
ATOM 1472 C CA . GLY A 1 183 ? -34.934 -10.130 29.639 1.00 91.50 183 GLY A CA 1
ATOM 1473 C C . GLY A 1 183 ? -34.854 -8.730 29.016 1.00 91.50 183 GLY A C 1
ATOM 1474 O O . GLY A 1 183 ? -35.587 -8.461 28.069 1.00 91.50 183 GLY A O 1
ATOM 1475 N N . THR A 1 184 ? -33.936 -7.874 29.471 1.00 92.31 184 THR A N 1
ATOM 1476 C CA . THR A 1 184 ? -33.679 -6.558 28.869 1.00 92.31 184 THR A CA 1
ATOM 1477 C C . THR A 1 184 ? -32.541 -6.655 27.858 1.00 92.31 184 THR A C 1
ATOM 1479 O O . THR A 1 184 ? -31.510 -7.277 28.133 1.00 92.31 184 THR A O 1
ATOM 1482 N N . GLN A 1 185 ? -32.727 -6.043 26.687 1.00 93.62 185 GLN A N 1
ATOM 1483 C CA . GLN A 1 185 ? -31.688 -5.932 25.667 1.00 93.62 185 GLN A CA 1
ATOM 1484 C C . GLN A 1 185 ? -30.747 -4.774 25.999 1.00 93.62 185 GLN A C 1
ATOM 1486 O O . GLN A 1 185 ? -31.188 -3.644 26.208 1.00 93.62 185 GLN A O 1
ATOM 1491 N N . TYR A 1 186 ? -29.457 -5.073 26.006 1.00 94.81 186 TYR A N 1
ATOM 1492 C CA . TYR A 1 186 ? -28.372 -4.123 26.160 1.00 94.81 186 TYR A CA 1
ATOM 1493 C C . TYR A 1 186 ? -27.525 -4.077 24.889 1.00 94.81 186 TYR A C 1
ATOM 1495 O O . TYR A 1 186 ? -27.475 -5.045 24.122 1.00 94.81 186 TYR A O 1
ATOM 1503 N N . ARG A 1 187 ? -26.841 -2.954 24.687 1.00 93.69 187 ARG A N 1
ATOM 1504 C CA . ARG A 1 187 ? -25.851 -2.757 23.635 1.00 93.69 187 ARG A CA 1
ATOM 1505 C C . ARG A 1 187 ? -24.599 -2.115 24.211 1.00 93.69 187 ARG A C 1
ATOM 1507 O O . ARG A 1 187 ? -24.691 -1.108 24.904 1.00 93.69 187 ARG A O 1
ATOM 1514 N N . ASP A 1 188 ? -23.445 -2.660 23.869 1.00 93.62 188 ASP A N 1
ATOM 1515 C CA . ASP A 1 188 ? -22.172 -1.976 24.046 1.00 93.62 188 ASP A CA 1
ATOM 1516 C C . ASP A 1 188 ? -21.762 -1.408 22.687 1.00 93.62 188 ASP A C 1
ATOM 1518 O O . ASP A 1 188 ? -21.707 -2.131 21.688 1.00 93.62 188 ASP A O 1
ATOM 1522 N N . TYR A 1 189 ? -21.547 -0.098 22.640 1.00 92.75 189 TYR A N 1
ATOM 1523 C CA . TYR A 1 189 ? -21.119 0.607 21.441 1.00 92.75 189 TYR A CA 1
ATOM 1524 C C . TYR A 1 189 ? -19.624 0.885 21.487 1.00 92.75 189 TYR A C 1
ATOM 1526 O O . TYR A 1 189 ? -19.104 1.348 22.504 1.00 92.75 189 TYR A O 1
ATOM 1534 N N . TYR A 1 190 ? -18.961 0.641 20.363 1.00 91.56 190 TYR A N 1
ATOM 1535 C CA . TYR A 1 190 ? -17.536 0.844 20.190 1.00 91.56 190 TYR A CA 1
ATOM 1536 C C . TYR A 1 190 ? -17.294 1.764 19.001 1.00 91.56 190 TYR A C 1
ATOM 1538 O O . TYR A 1 190 ? -17.775 1.517 17.898 1.00 91.56 190 TYR A O 1
ATOM 1546 N N . ARG A 1 191 ? -16.493 2.803 19.214 1.00 90.56 191 ARG A N 1
ATOM 1547 C CA . ARG A 1 191 ? -15.952 3.635 18.142 1.00 90.56 191 ARG A CA 1
ATOM 1548 C C . ARG A 1 191 ? -14.437 3.566 18.190 1.00 90.56 191 ARG A C 1
ATOM 1550 O O . ARG A 1 191 ? -13.815 4.020 19.149 1.00 90.56 191 ARG A O 1
ATOM 1557 N N . TYR A 1 192 ? -13.856 2.981 17.156 1.00 89.19 192 TYR A N 1
ATOM 1558 C CA . TYR A 1 192 ? -12.421 2.835 16.990 1.00 89.19 192 TYR A CA 1
ATOM 1559 C C . TYR A 1 192 ? -11.921 3.939 16.069 1.00 89.19 192 TYR A C 1
ATOM 1561 O O . TYR A 1 192 ? -12.378 4.018 14.938 1.00 89.19 192 TYR A O 1
ATOM 1569 N N . THR A 1 193 ? -10.971 4.754 16.511 1.00 88.25 193 THR A N 1
ATOM 1570 C CA . THR A 1 193 ? -10.304 5.768 15.681 1.00 88.25 193 THR A CA 1
ATOM 1571 C C . THR A 1 193 ? -8.840 5.386 15.547 1.00 88.25 193 THR A C 1
ATOM 1573 O O . THR A 1 193 ? -8.189 5.066 16.546 1.00 88.25 193 THR A O 1
ATOM 1576 N N . GLY A 1 194 ? -8.301 5.379 14.331 1.00 87.31 194 GLY A N 1
ATOM 1577 C CA . GLY A 1 194 ? -6.975 4.814 14.128 1.00 87.31 194 GLY A CA 1
ATOM 1578 C C . GLY A 1 194 ? -6.400 4.913 12.729 1.00 87.31 194 GLY A C 1
ATOM 1579 O O . GLY A 1 194 ? -6.811 5.715 11.889 1.00 87.31 194 GLY A O 1
ATOM 1580 N N . ILE A 1 195 ? -5.372 4.101 12.522 1.00 86.12 195 ILE A N 1
ATOM 1581 C CA . ILE A 1 195 ? -4.609 4.037 11.286 1.00 86.12 195 ILE A CA 1
ATOM 1582 C C . ILE A 1 195 ? -5.210 2.946 10.412 1.00 86.12 195 ILE A C 1
ATOM 1584 O O . ILE A 1 195 ? -5.285 1.791 10.825 1.00 86.12 195 ILE A O 1
ATOM 1588 N N . ARG A 1 196 ? -5.597 3.298 9.189 1.00 87.62 196 ARG A N 1
ATOM 1589 C CA . ARG A 1 196 ? -6.020 2.342 8.168 1.00 87.62 196 ARG A CA 1
ATOM 1590 C C . ARG A 1 196 ? -4.929 2.218 7.118 1.00 87.62 196 ARG A C 1
ATOM 1592 O O . ARG A 1 196 ? -4.509 3.217 6.538 1.00 87.62 196 ARG A O 1
ATOM 1599 N N . LEU A 1 197 ? -4.484 0.994 6.874 1.00 87.56 197 LEU A N 1
ATOM 1600 C CA . LEU A 1 197 ? -3.487 0.672 5.865 1.00 87.56 197 LEU A CA 1
ATOM 1601 C C . LEU A 1 197 ? -4.177 -0.036 4.702 1.00 87.56 197 LEU A C 1
ATOM 1603 O O . LEU A 1 197 ? -4.883 -1.029 4.886 1.00 87.56 197 LEU A O 1
ATOM 1607 N N . LEU A 1 198 ? -3.967 0.491 3.503 1.00 88.81 198 LEU A N 1
ATOM 1608 C CA . LEU A 1 198 ? -4.419 -0.094 2.251 1.00 88.81 198 LEU A CA 1
ATOM 1609 C C . LEU A 1 198 ? -3.207 -0.742 1.577 1.00 88.81 198 LEU A C 1
ATOM 1611 O O . LEU A 1 198 ? -2.401 -0.020 0.990 1.00 88.81 198 LEU A O 1
ATOM 1615 N N . PRO A 1 199 ? -3.017 -2.066 1.709 1.00 89.75 199 PRO A N 1
ATOM 1616 C CA . PRO A 1 199 ? -1.927 -2.745 1.033 1.00 89.75 199 PRO A CA 1
ATOM 1617 C C . PRO A 1 199 ? -2.205 -2.792 -0.472 1.00 89.75 199 PRO A C 1
ATOM 1619 O O . PRO A 1 199 ? -3.218 -3.338 -0.911 1.00 89.75 199 PRO A O 1
ATOM 1622 N N . THR A 1 200 ? -1.286 -2.245 -1.258 1.00 91.62 200 THR A N 1
ATOM 1623 C CA . THR A 1 200 ? -1.287 -2.327 -2.719 1.00 91.62 200 THR A CA 1
ATOM 1624 C C . THR A 1 200 ? -0.040 -3.084 -3.152 1.00 91.62 200 THR A C 1
ATOM 1626 O O . THR A 1 200 ? 1.058 -2.790 -2.690 1.00 91.62 200 THR A O 1
ATOM 1629 N N . VAL A 1 201 ? -0.194 -4.068 -4.036 1.00 92.19 201 VAL A N 1
ATOM 1630 C CA . VAL A 1 201 ? 0.934 -4.812 -4.611 1.00 92.19 201 VAL A CA 1
ATOM 1631 C C . VAL A 1 201 ? 0.987 -4.528 -6.103 1.00 92.19 201 VAL A C 1
ATOM 1633 O O . VAL A 1 201 ? -0.010 -4.693 -6.809 1.00 92.19 201 VAL A O 1
ATOM 1636 N N . ARG A 1 202 ? 2.147 -4.088 -6.590 1.00 93.12 202 ARG A N 1
ATOM 1637 C CA . ARG A 1 202 ? 2.402 -3.803 -8.005 1.00 93.12 202 ARG A CA 1
ATOM 1638 C C . ARG A 1 202 ? 3.721 -4.435 -8.401 1.00 93.12 202 ARG A C 1
ATOM 1640 O O . ARG A 1 202 ? 4.646 -4.487 -7.598 1.00 93.12 202 ARG A O 1
ATOM 1647 N N . GLY A 1 203 ? 3.833 -4.899 -9.639 1.00 91.38 203 GLY A N 1
ATOM 1648 C CA . GLY A 1 203 ? 5.108 -5.415 -10.109 1.00 91.38 203 GLY A CA 1
ATOM 1649 C C . GLY A 1 203 ? 5.302 -5.354 -11.609 1.00 91.38 203 GLY A C 1
ATOM 1650 O O . GLY A 1 203 ? 4.361 -5.497 -12.386 1.00 91.38 203 GLY A O 1
ATOM 1651 N N . GLU A 1 204 ? 6.557 -5.159 -11.990 1.00 92.00 204 GLU A N 1
ATOM 1652 C CA . GLU A 1 204 ? 7.076 -5.200 -13.346 1.00 92.00 204 GLU A CA 1
ATOM 1653 C C . GLU A 1 204 ? 8.140 -6.305 -13.422 1.00 92.00 204 GLU A C 1
ATOM 1655 O O . GLU A 1 204 ? 9.169 -6.253 -12.745 1.00 92.00 204 GLU A O 1
ATOM 1660 N N . GLY A 1 205 ? 7.889 -7.313 -14.256 1.00 90.69 205 GLY A N 1
ATOM 1661 C CA . GLY A 1 205 ? 8.823 -8.399 -14.532 1.00 90.69 205 GLY A CA 1
ATOM 1662 C C . GLY A 1 205 ? 9.507 -8.191 -15.879 1.00 90.69 205 GLY A C 1
ATOM 1663 O O . GLY A 1 205 ? 8.839 -8.046 -16.902 1.00 90.69 205 GLY A O 1
ATOM 1664 N N . LYS A 1 206 ? 10.840 -8.194 -15.904 1.00 89.00 206 LYS A N 1
ATOM 1665 C CA . LYS A 1 206 ? 11.643 -8.049 -17.127 1.00 89.00 206 LYS A CA 1
ATOM 1666 C C . LYS A 1 206 ? 12.308 -9.372 -17.469 1.00 89.00 206 LYS A C 1
ATOM 1668 O O . LYS A 1 206 ? 13.025 -9.934 -16.649 1.00 89.00 206 LYS A O 1
ATOM 1673 N N . ARG A 1 207 ? 12.115 -9.849 -18.700 1.00 86.50 207 ARG A N 1
ATOM 1674 C CA . ARG A 1 207 ? 12.800 -11.026 -19.251 1.00 86.50 207 ARG A CA 1
ATOM 1675 C C . ARG A 1 207 ? 13.424 -10.691 -20.595 1.00 86.50 207 ARG A C 1
ATOM 1677 O O . ARG A 1 207 ? 12.860 -9.935 -21.385 1.00 86.50 207 ARG A O 1
ATOM 1684 N N . LEU A 1 208 ? 14.577 -11.291 -20.877 1.00 85.69 208 LEU A N 1
ATOM 1685 C CA . LEU A 1 208 ? 15.183 -11.208 -22.199 1.00 85.69 208 LEU A CA 1
ATOM 1686 C C . LEU A 1 208 ? 14.340 -11.993 -23.216 1.00 85.69 208 LEU A C 1
ATOM 1688 O O . LEU A 1 208 ? 14.219 -13.212 -23.120 1.00 85.69 208 LEU A O 1
ATOM 1692 N N . SER A 1 209 ? 13.802 -11.289 -24.210 1.00 85.94 209 SER A N 1
ATOM 1693 C CA . SER A 1 209 ? 13.059 -11.871 -25.330 1.00 85.94 209 SER A CA 1
ATOM 1694 C C . SER A 1 209 ? 13.877 -11.752 -26.615 1.00 85.94 209 SER A C 1
ATOM 1696 O O . SER A 1 209 ? 14.197 -10.647 -27.055 1.00 85.94 209 SER A O 1
ATOM 1698 N N . ILE A 1 210 ? 14.218 -12.888 -27.236 1.00 90.25 210 ILE A N 1
ATOM 1699 C CA . ILE A 1 210 ? 14.976 -12.920 -28.500 1.00 90.25 210 ILE A CA 1
ATOM 1700 C C . ILE A 1 210 ? 14.254 -12.126 -29.608 1.00 90.25 210 ILE A C 1
ATOM 1702 O O . ILE A 1 210 ? 14.911 -11.303 -30.251 1.00 90.25 210 ILE A O 1
ATOM 1706 N N . PRO A 1 211 ? 12.926 -12.273 -29.815 1.00 90.19 211 PRO A N 1
ATOM 1707 C CA . PRO A 1 211 ? 12.187 -11.426 -30.751 1.00 90.19 211 PRO A CA 1
ATOM 1708 C C . PRO A 1 211 ? 12.349 -9.924 -30.486 1.00 90.19 211 PRO A C 1
ATOM 1710 O O . PRO A 1 211 ? 12.561 -9.159 -31.427 1.00 90.19 211 PRO A O 1
ATOM 1713 N N . ALA A 1 212 ? 12.310 -9.496 -29.218 1.00 90.44 212 ALA A N 1
ATOM 1714 C CA . ALA A 1 212 ? 12.484 -8.089 -28.857 1.00 90.44 212 ALA A CA 1
ATOM 1715 C C . ALA A 1 212 ? 13.899 -7.582 -29.179 1.00 90.44 212 ALA A C 1
ATOM 1717 O O . ALA A 1 212 ? 14.053 -6.477 -29.697 1.00 90.44 212 ALA A O 1
ATOM 1718 N N . VAL A 1 213 ? 14.929 -8.402 -28.949 1.00 94.06 213 VAL A N 1
ATOM 1719 C CA . VAL A 1 213 ? 16.317 -8.071 -29.312 1.00 94.06 213 VAL A CA 1
ATOM 1720 C C . VAL A 1 213 ? 16.463 -7.915 -30.826 1.00 94.06 213 VAL A C 1
ATOM 1722 O O . VAL A 1 213 ? 17.020 -6.920 -31.287 1.00 94.06 213 VAL A O 1
ATOM 1725 N N . ILE A 1 214 ? 15.926 -8.852 -31.615 1.00 96.62 214 ILE A N 1
ATOM 1726 C CA . ILE A 1 214 ? 15.959 -8.773 -33.084 1.00 96.62 214 ILE A CA 1
ATOM 1727 C C . ILE A 1 214 ? 15.258 -7.496 -33.564 1.00 96.62 214 ILE A C 1
ATOM 1729 O O . ILE A 1 214 ? 15.791 -6.781 -34.415 1.00 96.62 214 ILE A O 1
ATOM 1733 N N . LEU A 1 215 ? 14.101 -7.166 -32.983 1.00 95.81 215 LEU A N 1
ATOM 1734 C CA . LEU A 1 215 ? 13.358 -5.950 -33.305 1.00 95.81 215 LEU A CA 1
ATOM 1735 C C . LEU A 1 215 ? 14.176 -4.683 -33.005 1.00 95.81 215 LEU A C 1
ATOM 1737 O O . LEU A 1 215 ? 14.270 -3.798 -33.860 1.00 95.81 215 LEU A O 1
ATOM 1741 N N . GLN A 1 216 ? 14.822 -4.610 -31.839 1.00 95.62 216 GLN A N 1
ATOM 1742 C CA . GLN A 1 216 ? 15.673 -3.476 -31.464 1.00 95.62 216 GLN A CA 1
ATOM 1743 C C . GLN A 1 216 ? 16.884 -3.339 -32.399 1.00 95.62 216 GLN A C 1
ATOM 1745 O O . GLN A 1 216 ? 17.164 -2.239 -32.876 1.00 95.62 216 GLN A O 1
ATOM 1750 N N . VAL A 1 217 ? 17.556 -4.446 -32.737 1.00 96.81 217 VAL A N 1
ATOM 1751 C CA . VAL A 1 217 ? 18.697 -4.444 -33.670 1.00 96.81 217 VAL A CA 1
ATOM 1752 C C . VAL A 1 217 ? 18.265 -4.011 -35.070 1.00 96.81 217 VAL A C 1
ATOM 1754 O O . VAL A 1 217 ? 18.920 -3.169 -35.682 1.00 96.81 217 VAL A O 1
ATOM 1757 N N . SER A 1 218 ? 17.141 -4.527 -35.572 1.00 96.56 218 SER A N 1
ATOM 1758 C CA . SER A 1 218 ? 16.612 -4.131 -36.882 1.00 96.56 218 SER A CA 1
ATOM 1759 C C . SER A 1 218 ? 16.267 -2.638 -36.940 1.00 96.56 218 SER A C 1
ATOM 1761 O O . SER A 1 218 ? 16.595 -1.964 -37.917 1.00 96.56 218 SER A O 1
ATOM 1763 N N . SER A 1 219 ? 15.705 -2.094 -35.857 1.00 96.62 219 SER A N 1
ATOM 1764 C CA . SER A 1 219 ? 15.395 -0.667 -35.736 1.00 96.62 219 SER A CA 1
ATOM 1765 C C . SER A 1 219 ? 16.668 0.184 -35.717 1.00 96.62 219 SER A C 1
ATOM 1767 O O . SER A 1 219 ? 16.739 1.210 -36.392 1.00 96.62 219 SER A O 1
ATOM 1769 N N . ALA A 1 220 ? 17.708 -0.264 -35.006 1.00 96.06 220 ALA A N 1
ATOM 1770 C CA . ALA A 1 220 ? 19.006 0.407 -34.991 1.00 96.06 220 ALA A CA 1
ATOM 1771 C C . ALA A 1 220 ? 19.669 0.424 -36.380 1.00 96.06 220 ALA A C 1
ATOM 1773 O O . ALA A 1 220 ? 20.185 1.456 -36.806 1.00 96.06 220 ALA A O 1
ATOM 1774 N N . LEU A 1 221 ? 19.610 -0.686 -37.125 1.00 95.38 221 LEU A N 1
ATOM 1775 C CA . LEU A 1 221 ? 20.124 -0.754 -38.498 1.00 95.38 221 LEU A CA 1
ATOM 1776 C C . LEU A 1 221 ? 19.355 0.173 -39.451 1.00 95.38 221 LEU A C 1
ATOM 1778 O O . LEU A 1 221 ? 19.967 0.844 -40.282 1.00 95.38 221 LEU A O 1
ATOM 1782 N N . ALA A 1 222 ? 18.031 0.267 -39.307 1.00 95.00 222 ALA A N 1
ATOM 1783 C CA . ALA A 1 222 ? 17.225 1.210 -40.080 1.00 95.00 222 ALA A CA 1
ATOM 1784 C C . ALA A 1 222 ? 17.620 2.673 -39.791 1.00 95.00 222 ALA A C 1
ATOM 1786 O O . ALA A 1 222 ? 17.754 3.474 -40.718 1.00 95.00 222 ALA A O 1
ATOM 1787 N N . LEU A 1 223 ? 17.887 3.012 -38.524 1.00 95.00 223 LEU A N 1
ATOM 1788 C CA . LEU A 1 223 ? 18.353 4.345 -38.120 1.00 95.00 223 LEU A CA 1
ATOM 1789 C C . LEU A 1 223 ? 19.715 4.712 -38.732 1.00 95.00 223 LEU A C 1
ATOM 1791 O O . LEU A 1 223 ? 19.917 5.870 -39.101 1.00 95.00 223 LEU A O 1
ATOM 1795 N N . LEU A 1 224 ? 20.625 3.749 -38.917 1.00 94.44 224 LEU A N 1
ATOM 1796 C CA . LEU A 1 224 ? 21.900 3.992 -39.608 1.00 94.44 224 LEU A CA 1
ATOM 1797 C C . LEU A 1 224 ? 21.695 4.408 -41.069 1.00 94.44 224 LEU A C 1
ATOM 1799 O O . LEU A 1 224 ? 22.388 5.302 -41.554 1.00 94.44 224 LEU A O 1
ATOM 1803 N N . SER A 1 225 ? 20.714 3.817 -41.759 1.00 92.56 225 SER A N 1
ATOM 1804 C CA . SER A 1 225 ? 20.371 4.233 -43.123 1.00 92.56 225 SER A CA 1
ATOM 1805 C C . SER A 1 225 ? 19.795 5.647 -43.164 1.00 92.56 225 SER A C 1
ATOM 1807 O O . SER A 1 225 ? 20.015 6.364 -44.133 1.00 92.56 225 SER A O 1
ATOM 1809 N N . ILE A 1 226 ? 19.064 6.068 -42.130 1.00 94.44 226 ILE A N 1
ATOM 1810 C CA . ILE A 1 226 ? 18.536 7.434 -42.053 1.00 94.44 226 ILE A CA 1
ATOM 1811 C C . ILE A 1 226 ? 19.681 8.430 -41.814 1.00 94.44 226 ILE A C 1
ATOM 1813 O O . ILE A 1 226 ? 19.706 9.503 -42.424 1.00 94.44 226 ILE A O 1
ATOM 1817 N N . ALA A 1 227 ? 20.663 8.067 -40.986 1.00 93.94 227 ALA A N 1
ATOM 1818 C CA . ALA A 1 227 ? 21.811 8.913 -40.674 1.00 93.94 227 ALA A CA 1
ATOM 1819 C C . ALA A 1 227 ? 22.647 9.274 -41.914 1.00 93.94 227 ALA A C 1
ATOM 1821 O O . ALA A 1 227 ? 23.113 10.410 -42.019 1.00 93.94 227 ALA A O 1
ATOM 1822 N N . THR A 1 228 ? 22.800 8.365 -42.884 1.00 92.56 228 THR A N 1
ATOM 1823 C CA . THR A 1 228 ? 23.504 8.673 -44.140 1.00 92.56 228 THR A CA 1
ATOM 1824 C C . THR A 1 228 ? 22.714 9.671 -44.980 1.00 92.56 228 THR A C 1
ATOM 1826 O O . THR A 1 228 ? 23.269 10.690 -45.372 1.00 92.56 228 THR A O 1
ATOM 1829 N N . THR A 1 229 ? 21.401 9.484 -45.145 1.00 91.69 229 THR A N 1
ATOM 1830 C CA . THR A 1 229 ? 20.542 10.465 -45.835 1.00 91.69 229 THR A CA 1
ATOM 1831 C C . THR A 1 229 ? 20.554 11.843 -45.178 1.00 91.69 229 THR A C 1
ATOM 1833 O O . THR A 1 229 ? 20.609 12.851 -45.875 1.00 91.69 229 THR A O 1
ATOM 1836 N N . ILE A 1 230 ? 20.539 11.922 -43.844 1.00 92.62 230 ILE A N 1
ATOM 1837 C CA . ILE A 1 230 ? 20.656 13.207 -43.140 1.00 92.62 230 ILE A CA 1
ATOM 1838 C C . ILE A 1 230 ? 22.032 13.824 -43.403 1.00 92.62 230 ILE A C 1
ATOM 1840 O O . ILE A 1 230 ? 22.121 15.012 -43.712 1.00 92.62 230 ILE A O 1
ATOM 1844 N N . SER A 1 231 ? 23.096 13.020 -43.337 1.00 90.19 231 SER A N 1
ATOM 1845 C CA . SER A 1 231 ? 24.461 13.471 -43.642 1.00 90.19 231 SER A CA 1
ATOM 1846 C C . SER A 1 231 ? 24.558 14.034 -45.063 1.00 90.19 231 SER A C 1
ATOM 1848 O O . SER A 1 231 ? 25.183 15.070 -45.280 1.00 90.19 231 SER A O 1
ATOM 1850 N N . ASP A 1 232 ? 23.866 13.411 -46.014 1.00 91.00 232 ASP A N 1
ATOM 1851 C CA . ASP A 1 232 ? 23.791 13.848 -47.407 1.00 91.00 232 ASP A CA 1
ATOM 1852 C C . ASP A 1 232 ? 23.050 15.175 -47.562 1.00 91.00 232 ASP A C 1
ATOM 1854 O O . ASP A 1 232 ? 23.506 16.071 -48.274 1.00 91.00 232 ASP A O 1
ATOM 1858 N N . VAL A 1 233 ? 21.916 15.322 -46.872 1.00 90.12 233 VAL A N 1
ATOM 1859 C CA . VAL A 1 233 ? 21.145 16.569 -46.851 1.00 90.12 233 VAL A CA 1
ATOM 1860 C C . VAL A 1 233 ? 21.987 17.700 -46.269 1.00 90.12 233 VAL A C 1
ATOM 1862 O O . VAL A 1 233 ? 21.996 18.792 -46.836 1.00 90.12 233 VAL A O 1
ATOM 1865 N N . ILE A 1 234 ? 22.731 17.440 -45.191 1.00 90.00 234 ILE A N 1
ATOM 1866 C CA . ILE A 1 234 ? 23.642 18.416 -44.589 1.00 90.00 234 ILE A CA 1
ATOM 1867 C C . ILE A 1 234 ? 24.750 18.795 -45.581 1.00 90.00 234 ILE A C 1
ATOM 1869 O O . ILE A 1 234 ? 24.939 19.980 -45.851 1.00 90.00 234 ILE A O 1
ATOM 1873 N N . MET A 1 235 ? 25.437 17.816 -46.174 1.00 88.12 235 MET A N 1
ATOM 1874 C CA . MET A 1 235 ? 26.566 18.067 -47.078 1.00 88.12 235 MET A CA 1
ATOM 1875 C C . MET A 1 235 ? 26.172 18.742 -48.397 1.00 88.12 235 MET A C 1
ATOM 1877 O O . MET A 1 235 ? 27.008 19.405 -49.004 1.00 88.12 235 MET A O 1
ATOM 1881 N N . LEU A 1 236 ? 24.924 18.606 -48.854 1.00 86.62 236 LEU A N 1
ATOM 1882 C CA . LEU A 1 236 ? 24.469 19.203 -50.115 1.00 86.62 236 LEU A CA 1
ATOM 1883 C C . LEU A 1 236 ? 23.712 20.525 -49.927 1.00 86.62 236 LEU A C 1
ATOM 1885 O O . LEU A 1 236 ? 23.915 21.458 -50.714 1.00 86.62 236 LEU A O 1
ATOM 1889 N N . ASN A 1 237 ? 22.872 20.629 -48.890 1.00 85.06 237 ASN A N 1
ATOM 1890 C CA . ASN A 1 237 ? 21.881 21.702 -48.765 1.00 85.06 237 ASN A CA 1
ATOM 1891 C C . ASN A 1 237 ? 22.142 22.692 -47.625 1.00 85.06 237 ASN A C 1
ATOM 1893 O O . ASN A 1 237 ? 21.593 23.793 -47.675 1.00 85.06 237 ASN A O 1
ATOM 1897 N N . LEU A 1 238 ? 22.946 22.358 -46.604 1.00 83.31 238 LEU A N 1
ATOM 1898 C CA . LEU A 1 238 ? 23.157 23.300 -45.502 1.00 83.31 238 LEU A CA 1
ATOM 1899 C C . LEU A 1 238 ? 24.144 24.416 -45.898 1.00 83.31 238 LEU A C 1
ATOM 1901 O O . LEU A 1 238 ? 25.278 24.127 -46.284 1.00 83.31 238 LEU A O 1
ATOM 1905 N N . PRO A 1 239 ? 23.777 25.701 -45.724 1.00 77.06 239 PRO A N 1
ATOM 1906 C CA . PRO A 1 239 ? 24.645 26.835 -46.049 1.00 77.06 239 PRO A CA 1
ATOM 1907 C C . PRO A 1 239 ? 25.775 27.054 -45.029 1.00 77.06 239 PRO A C 1
ATOM 1909 O O . PRO A 1 239 ? 26.620 27.916 -45.241 1.00 77.06 239 PRO A O 1
ATOM 1912 N N . MET A 1 240 ? 25.799 26.297 -43.924 1.00 78.56 240 MET A N 1
ATOM 1913 C CA . MET A 1 240 ? 26.884 26.359 -42.935 1.00 78.56 240 MET A CA 1
ATOM 1914 C C . MET A 1 240 ? 28.202 25.762 -43.450 1.00 78.56 240 MET A C 1
ATOM 1916 O O . MET A 1 240 ? 29.260 26.070 -42.909 1.00 78.56 240 MET A O 1
ATOM 1920 N N . LEU A 1 241 ? 28.151 24.916 -44.483 1.00 78.69 241 LEU A N 1
ATOM 1921 C CA . LEU A 1 241 ? 29.338 24.371 -45.135 1.00 78.69 241 LEU A CA 1
ATOM 1922 C C . LEU A 1 241 ? 29.767 25.285 -46.294 1.00 78.69 241 LEU A C 1
ATOM 1924 O O . LEU A 1 241 ? 28.915 25.655 -47.111 1.00 78.69 241 LEU A O 1
ATOM 1928 N N . PRO A 1 242 ? 31.067 25.624 -46.411 1.00 84.75 242 PRO A N 1
ATOM 1929 C CA . PRO A 1 242 ? 31.567 26.417 -47.527 1.00 84.75 242 PRO A CA 1
ATOM 1930 C C . PRO A 1 242 ? 31.204 25.784 -48.872 1.00 84.75 242 PRO A C 1
ATOM 1932 O O . PRO A 1 242 ? 31.233 24.560 -49.035 1.00 84.75 242 PRO A O 1
ATOM 1935 N N . GLU A 1 243 ? 30.876 26.626 -49.851 1.00 83.75 243 GLU A N 1
ATOM 1936 C CA . GLU A 1 243 ? 30.381 26.184 -51.158 1.00 83.75 243 GLU A CA 1
ATOM 1937 C C . GLU A 1 243 ? 31.362 25.242 -51.877 1.00 83.75 243 GLU A C 1
ATOM 1939 O O . GLU A 1 243 ? 30.942 24.302 -52.550 1.00 83.75 243 GLU A O 1
ATOM 1944 N N . GLU A 1 244 ? 32.666 25.434 -51.673 1.00 85.25 244 GLU A N 1
ATOM 1945 C CA . GLU A 1 244 ? 33.724 24.580 -52.222 1.00 85.25 244 GLU A CA 1
ATOM 1946 C C . GLU A 1 244 ? 33.610 23.124 -51.747 1.00 85.25 244 GLU A C 1
ATOM 1948 O O . GLU A 1 244 ? 33.653 22.205 -52.566 1.00 85.25 244 GLU A O 1
ATOM 1953 N N . HIS A 1 245 ? 33.381 22.897 -50.447 1.00 85.69 245 HIS A N 1
ATOM 1954 C CA . HIS A 1 245 ? 33.230 21.548 -49.889 1.00 85.69 245 HIS A CA 1
ATOM 1955 C C . HIS A 1 245 ? 31.951 20.867 -50.383 1.00 85.69 245 HIS A C 1
ATOM 1957 O O . HIS A 1 245 ? 31.965 19.672 -50.683 1.00 85.69 245 HIS A O 1
ATOM 1963 N N . ARG A 1 246 ? 30.863 21.631 -50.539 1.00 85.62 246 ARG A N 1
ATOM 1964 C CA . ARG A 1 246 ? 29.594 21.128 -51.088 1.00 85.62 246 ARG A CA 1
ATOM 1965 C C . ARG A 1 246 ? 29.742 20.705 -52.550 1.00 85.62 246 ARG A C 1
ATOM 1967 O O . ARG A 1 246 ? 29.294 19.625 -52.929 1.00 85.62 246 ARG A O 1
ATOM 1974 N N . ARG A 1 247 ? 30.408 21.530 -53.369 1.00 85.50 247 ARG A N 1
ATOM 1975 C CA . ARG A 1 247 ? 30.688 21.231 -54.785 1.00 85.50 247 ARG A CA 1
ATOM 1976 C C . ARG A 1 247 ? 31.601 20.017 -54.937 1.00 85.50 247 ARG A C 1
ATOM 1978 O O . ARG A 1 247 ? 31.351 19.188 -55.806 1.00 85.50 247 ARG A O 1
ATOM 1985 N N . LEU A 1 248 ? 32.615 19.890 -54.079 1.00 89.06 248 LEU A N 1
ATOM 1986 C CA . LEU A 1 248 ? 33.516 18.738 -54.073 1.00 89.06 248 LEU A CA 1
ATOM 1987 C C . LEU A 1 248 ? 32.767 17.443 -53.731 1.00 89.06 248 LEU A C 1
ATOM 1989 O O . LEU A 1 248 ? 32.894 16.455 -54.449 1.00 89.06 248 LEU A O 1
ATOM 1993 N N . TYR A 1 249 ? 31.944 17.457 -52.677 1.00 88.94 249 TYR A N 1
ATOM 1994 C CA . TYR A 1 249 ? 31.124 16.306 -52.294 1.00 88.94 249 TYR A CA 1
ATOM 1995 C C . TYR A 1 249 ? 30.123 15.920 -53.396 1.00 88.94 249 TYR A C 1
ATOM 1997 O O . TYR A 1 249 ? 30.005 14.742 -53.730 1.00 88.94 249 TYR A O 1
ATOM 2005 N N . PHE A 1 250 ? 29.460 16.902 -54.022 1.00 88.94 250 PHE A N 1
ATOM 2006 C CA . PHE A 1 250 ? 28.567 16.669 -55.161 1.00 88.94 250 PHE A CA 1
ATOM 2007 C C . PHE A 1 250 ? 29.298 16.028 -56.348 1.00 88.94 250 PHE A C 1
ATOM 2009 O O . PHE A 1 250 ? 28.805 15.050 -56.899 1.00 88.94 250 PHE A O 1
ATOM 2016 N N . ALA A 1 251 ? 30.487 16.522 -56.704 1.00 89.50 251 ALA A N 1
ATOM 2017 C CA . ALA A 1 251 ? 31.261 15.998 -57.829 1.00 89.50 251 ALA A CA 1
ATOM 2018 C C . ALA A 1 251 ? 31.709 14.538 -57.636 1.00 89.50 251 ALA A C 1
ATOM 2020 O O . ALA A 1 251 ? 31.762 13.789 -58.605 1.00 89.50 251 ALA A O 1
ATOM 2021 N N . TYR A 1 252 ? 32.021 14.125 -56.402 1.00 90.44 252 TYR A N 1
ATOM 2022 C CA . TYR A 1 252 ? 32.392 12.734 -56.112 1.00 90.44 252 TYR A CA 1
ATOM 2023 C C . TYR A 1 252 ? 31.196 11.794 -55.960 1.00 90.44 252 TYR A C 1
ATOM 2025 O O . TYR A 1 252 ? 31.345 10.587 -56.139 1.00 90.44 252 TYR A O 1
ATOM 2033 N N . LYS A 1 253 ? 30.026 12.321 -55.592 1.00 89.00 253 LYS A N 1
ATOM 2034 C CA . LYS A 1 253 ? 28.845 11.507 -55.304 1.00 89.00 253 LYS A CA 1
ATOM 2035 C C . LYS A 1 253 ? 27.878 11.378 -56.476 1.00 89.00 253 LYS A C 1
ATOM 2037 O O . LYS A 1 253 ? 27.227 10.344 -56.614 1.00 89.00 253 LYS A O 1
ATOM 2042 N N . CYS A 1 254 ? 27.729 12.431 -57.272 1.00 88.00 254 CYS A N 1
ATOM 2043 C CA . CYS A 1 254 ? 26.721 12.525 -58.318 1.00 88.00 254 CYS A CA 1
ATOM 2044 C C . CYS A 1 254 ? 27.387 12.529 -59.695 1.00 88.00 254 CYS A C 1
ATOM 2046 O O . CYS A 1 254 ? 28.193 13.404 -60.001 1.00 88.00 254 CYS A O 1
ATOM 2048 N N . GLU A 1 255 ? 26.997 11.584 -60.548 1.00 88.50 255 GLU A N 1
ATOM 2049 C CA . GLU A 1 255 ? 27.339 11.600 -61.967 1.00 88.50 255 GLU A CA 1
ATOM 2050 C C . GLU A 1 255 ? 26.170 12.206 -62.750 1.00 88.50 255 GLU A C 1
ATOM 2052 O O . GLU A 1 255 ? 25.050 11.689 -62.736 1.00 88.50 255 GLU A O 1
ATOM 2057 N N . ASN A 1 256 ? 26.413 13.340 -63.408 1.00 83.31 256 ASN A N 1
ATOM 2058 C CA . ASN A 1 256 ? 25.401 13.980 -64.240 1.00 83.31 256 ASN A CA 1
ATOM 2059 C C . ASN A 1 256 ? 25.256 13.189 -65.541 1.00 83.31 256 ASN A C 1
ATOM 2061 O O . ASN A 1 256 ? 26.162 13.191 -66.372 1.00 83.31 256 ASN A O 1
ATOM 2065 N N . SER A 1 257 ? 24.108 12.544 -65.729 1.00 81.50 257 SER A N 1
ATOM 2066 C CA . SER A 1 257 ? 23.754 11.960 -67.022 1.00 81.50 257 SER A CA 1
ATOM 2067 C C . SER A 1 257 ? 23.185 13.029 -67.953 1.00 81.50 257 SER A C 1
ATOM 2069 O O . SER A 1 257 ? 22.528 13.979 -67.519 1.00 81.50 257 SER A O 1
ATOM 2071 N N . GLU A 1 258 ? 23.458 12.894 -69.250 1.00 78.62 258 GLU A N 1
ATOM 2072 C CA . GLU A 1 258 ? 22.845 13.753 -70.257 1.00 78.62 258 GLU A CA 1
ATOM 2073 C C . GLU A 1 258 ? 21.351 13.435 -70.352 1.00 78.62 258 GLU A C 1
ATOM 2075 O O . GLU A 1 258 ? 20.947 12.322 -70.693 1.00 78.62 258 GLU A O 1
ATOM 2080 N N . ASP A 1 259 ? 20.514 14.425 -70.053 1.00 69.69 259 ASP A N 1
ATOM 2081 C CA . ASP A 1 259 ? 19.073 14.290 -70.198 1.00 69.69 259 ASP A CA 1
ATOM 2082 C C . ASP A 1 259 ? 18.700 14.310 -71.694 1.00 69.69 259 ASP A C 1
ATOM 2084 O O . ASP A 1 259 ? 18.656 15.359 -72.351 1.00 69.69 259 ASP A O 1
ATOM 2088 N N . PHE A 1 260 ? 18.448 13.126 -72.261 1.00 66.75 260 PHE A N 1
ATOM 2089 C CA . PHE A 1 260 ? 18.104 12.949 -73.678 1.00 66.75 260 PHE A CA 1
ATOM 2090 C C . PHE A 1 260 ? 16.748 13.561 -74.070 1.00 66.75 260 PHE A C 1
ATOM 2092 O O . PHE A 1 260 ? 16.410 13.590 -75.258 1.00 66.75 260 PHE A O 1
ATOM 2099 N N . THR A 1 261 ? 15.982 14.101 -73.119 1.00 68.69 261 THR A N 1
ATOM 2100 C CA . THR A 1 261 ? 14.703 14.782 -73.376 1.00 68.69 261 THR A CA 1
ATOM 2101 C C . THR A 1 261 ? 14.875 15.975 -74.331 1.00 68.69 261 THR A C 1
ATOM 2103 O O . THR A 1 261 ? 14.092 16.154 -75.268 1.00 68.69 261 THR A O 1
ATOM 2106 N N . ASN A 1 262 ? 15.987 16.713 -74.213 1.00 66.75 262 ASN A N 1
ATOM 2107 C CA . ASN A 1 262 ? 16.340 17.811 -75.126 1.00 66.75 262 ASN A CA 1
ATOM 2108 C C . ASN A 1 262 ? 16.651 17.345 -76.564 1.00 66.75 262 ASN A C 1
ATOM 2110 O O . ASN A 1 262 ? 16.562 18.124 -77.519 1.00 66.75 262 ASN A O 1
ATOM 2114 N N . LEU A 1 263 ? 17.025 16.075 -76.752 1.00 70.31 263 LEU A N 1
ATOM 2115 C CA . LEU A 1 263 ? 17.361 15.531 -78.067 1.00 70.31 263 LEU A CA 1
ATOM 2116 C C . LEU A 1 263 ? 16.099 15.302 -78.910 1.00 70.31 263 LEU A C 1
ATOM 2118 O O . LEU A 1 263 ? 16.081 15.630 -80.097 1.00 70.31 263 LEU A O 1
ATOM 2122 N N . GLN A 1 264 ? 15.021 14.802 -78.297 1.00 71.38 264 GLN A N 1
ATOM 2123 C CA . GLN A 1 264 ? 13.721 14.669 -78.965 1.00 71.38 264 GLN A CA 1
ATOM 2124 C C . GLN A 1 264 ? 13.145 16.029 -79.362 1.00 71.38 264 GLN A C 1
ATOM 2126 O O . GLN A 1 264 ? 12.613 16.172 -80.465 1.00 71.38 264 GLN A O 1
ATOM 2131 N N . GLU A 1 265 ? 13.298 17.042 -78.508 1.00 75.50 265 GLU A N 1
ATOM 2132 C CA . GLU A 1 265 ? 12.843 18.400 -78.804 1.00 75.50 265 GLU A CA 1
ATOM 2133 C C . GLU A 1 265 ? 13.613 19.008 -79.990 1.00 75.50 265 GLU A C 1
ATOM 2135 O O . GLU A 1 265 ? 13.003 19.503 -80.944 1.00 75.50 265 GLU A O 1
ATOM 2140 N N . LYS A 1 266 ? 14.944 18.838 -80.027 1.00 76.88 266 LYS A N 1
ATOM 2141 C CA . LYS A 1 266 ? 15.771 19.209 -81.190 1.00 76.88 266 LYS A CA 1
ATOM 2142 C C . LYS A 1 266 ? 15.383 18.447 -82.465 1.00 76.88 266 LYS A C 1
ATOM 2144 O O . LYS A 1 266 ? 15.310 19.054 -83.533 1.00 76.88 266 LYS A O 1
ATOM 2149 N N . ILE A 1 267 ? 15.074 17.150 -82.384 1.00 83.62 267 ILE A N 1
ATOM 2150 C CA . ILE A 1 267 ? 14.612 16.353 -83.538 1.00 83.62 267 ILE A CA 1
ATOM 2151 C C . ILE A 1 267 ? 13.258 16.863 -84.059 1.00 83.62 267 ILE A C 1
ATOM 2153 O O . ILE A 1 267 ? 13.055 16.953 -85.274 1.00 83.62 267 ILE A O 1
ATOM 2157 N N . ASN A 1 268 ? 12.336 17.228 -83.166 1.00 82.25 268 ASN A N 1
ATOM 2158 C CA . ASN A 1 268 ? 11.024 17.762 -83.535 1.00 82.25 268 ASN A CA 1
ATOM 2159 C C . ASN A 1 268 ? 11.126 19.143 -84.203 1.00 82.25 268 ASN A C 1
ATOM 2161 O O . ASN A 1 268 ? 10.431 19.402 -85.195 1.00 82.25 268 ASN A O 1
ATOM 2165 N N . LEU A 1 269 ? 12.038 20.001 -83.735 1.00 83.44 269 LEU A N 1
ATOM 2166 C CA . LEU A 1 269 ? 12.353 21.281 -84.379 1.00 83.44 269 LEU A CA 1
ATOM 2167 C C . LEU A 1 269 ? 12.922 21.083 -85.795 1.00 83.44 269 LEU A C 1
ATOM 2169 O O . LEU A 1 269 ? 12.453 21.708 -86.747 1.00 83.44 269 LEU A O 1
ATOM 2173 N N . ILE A 1 270 ? 13.849 20.140 -85.981 1.00 85.31 270 ILE A N 1
ATOM 2174 C CA . ILE A 1 270 ? 14.408 19.832 -87.309 1.00 85.31 270 ILE A CA 1
ATOM 2175 C C . ILE A 1 270 ? 13.328 19.274 -88.252 1.00 85.31 270 ILE A C 1
ATOM 2177 O O . ILE A 1 270 ? 13.232 19.701 -89.407 1.00 85.31 270 ILE A O 1
ATOM 2181 N N . LYS A 1 271 ? 12.463 18.364 -87.777 1.00 85.69 271 LYS A N 1
ATOM 2182 C CA . LYS A 1 271 ? 11.344 17.825 -88.576 1.00 85.69 271 LYS A CA 1
ATOM 2183 C C . LYS A 1 271 ? 10.378 18.922 -89.021 1.00 85.69 271 LYS A C 1
ATOM 2185 O O . LYS A 1 271 ? 9.952 18.943 -90.178 1.00 85.69 271 LYS A O 1
ATOM 2190 N N . THR A 1 272 ? 10.036 19.847 -88.127 1.00 86.19 272 THR A N 1
ATOM 2191 C CA . THR A 1 272 ? 9.132 20.959 -88.455 1.00 86.19 272 THR A CA 1
ATOM 2192 C C . THR A 1 272 ? 9.766 21.951 -89.429 1.00 86.19 272 THR A C 1
ATOM 2194 O O . THR A 1 272 ? 9.080 22.430 -90.337 1.00 86.19 272 THR A O 1
ATOM 2197 N N . GLU A 1 273 ? 11.070 22.216 -89.335 1.00 86.19 273 GLU A N 1
ATOM 2198 C CA . GLU A 1 273 ? 11.782 23.015 -90.337 1.00 86.19 273 GLU A CA 1
ATOM 2199 C C . GLU A 1 273 ? 11.825 22.342 -91.713 1.00 86.19 273 GLU A C 1
ATOM 2201 O O . GLU A 1 273 ? 11.552 22.997 -92.725 1.00 86.19 273 GLU A O 1
ATOM 2206 N N . GLN A 1 274 ? 12.099 21.037 -91.774 1.00 84.94 274 GLN A N 1
ATOM 2207 C CA . GLN A 1 274 ? 12.084 20.284 -93.031 1.00 84.94 274 GLN A CA 1
ATOM 2208 C C . GLN A 1 274 ? 10.697 20.300 -93.683 1.00 84.94 274 GLN A C 1
ATOM 2210 O O . GLN A 1 274 ? 10.578 20.556 -94.883 1.00 84.94 274 GLN A O 1
ATOM 2215 N N . GLN A 1 275 ? 9.628 20.132 -92.899 1.00 83.56 275 GLN A N 1
ATOM 2216 C CA . GLN A 1 275 ? 8.257 20.253 -93.400 1.00 83.56 275 GLN A CA 1
ATOM 2217 C C . GLN A 1 275 ? 7.941 21.663 -93.922 1.00 83.56 275 GLN A C 1
ATOM 2219 O O . GLN A 1 275 ? 7.270 21.803 -94.947 1.00 83.56 275 GLN A O 1
ATOM 2224 N N . LYS A 1 276 ? 8.438 22.723 -93.268 1.00 84.50 276 LYS A N 1
ATOM 2225 C CA . LYS A 1 276 ? 8.295 24.104 -93.763 1.00 84.50 276 LYS A CA 1
ATOM 2226 C C . LYS A 1 276 ? 9.040 24.314 -95.085 1.00 84.50 276 LYS A C 1
ATOM 2228 O O . LYS A 1 276 ? 8.496 24.968 -95.976 1.00 84.50 276 LYS A O 1
ATOM 2233 N N . ARG A 1 277 ? 10.243 23.748 -95.245 1.00 81.94 277 ARG A N 1
ATOM 2234 C CA . ARG A 1 277 ? 11.005 23.795 -96.509 1.00 81.94 277 ARG A CA 1
ATOM 2235 C C . ARG A 1 277 ? 10.275 23.056 -97.633 1.00 81.94 277 ARG A C 1
ATOM 2237 O O . ARG A 1 277 ? 10.085 23.632 -98.699 1.00 81.94 277 ARG A O 1
ATOM 2244 N N . LEU A 1 278 ? 9.758 21.855 -97.368 1.00 79.38 278 LEU A N 1
ATOM 2245 C CA . LEU A 1 278 ? 8.953 21.086 -98.326 1.00 79.38 278 LEU A CA 1
ATOM 2246 C C . LEU A 1 278 ? 7.675 21.828 -98.753 1.00 79.38 278 LEU A C 1
ATOM 2248 O O . LEU A 1 278 ? 7.346 21.859 -99.936 1.00 79.38 278 LEU A O 1
ATOM 2252 N N . LYS A 1 279 ? 6.973 22.489 -97.821 1.00 79.12 279 LYS A N 1
ATOM 2253 C CA . LYS A 1 279 ? 5.797 23.318 -98.148 1.00 79.12 279 LYS A CA 1
ATOM 2254 C C . LYS A 1 279 ? 6.146 24.536 -99.013 1.00 79.12 279 LYS A C 1
ATOM 2256 O O . LYS A 1 279 ? 5.340 24.916 -99.857 1.00 79.12 279 LYS A O 1
ATOM 2261 N N . LYS A 1 280 ? 7.320 25.152 -98.824 1.00 77.06 280 LYS A N 1
ATOM 2262 C CA . LYS A 1 280 ? 7.788 26.259 -99.678 1.00 77.06 280 LYS A CA 1
ATOM 2263 C C . LYS A 1 280 ? 8.115 25.792 -101.098 1.00 77.06 280 LYS A C 1
ATOM 2265 O O . LYS A 1 280 ? 7.761 26.496 -102.034 1.00 77.06 280 LYS A O 1
ATOM 2270 N N . ILE A 1 281 ? 8.717 24.611 -101.250 1.00 74.69 281 ILE A N 1
ATOM 2271 C CA . ILE A 1 281 ? 8.993 24.012 -102.566 1.00 74.69 281 ILE A CA 1
ATOM 2272 C C . ILE A 1 281 ? 7.678 23.709 -103.300 1.00 74.69 281 ILE A C 1
ATOM 2274 O O . ILE A 1 281 ? 7.493 24.184 -104.415 1.00 74.69 281 ILE A O 1
ATOM 2278 N N . LYS A 1 282 ? 6.707 23.061 -102.636 1.00 71.00 282 LYS A N 1
ATOM 2279 C CA . LYS A 1 282 ? 5.378 22.796 -103.226 1.00 71.00 282 LYS A CA 1
ATOM 2280 C C . LYS A 1 282 ? 4.625 24.069 -103.634 1.00 71.00 282 LYS A C 1
ATOM 2282 O O . LYS A 1 282 ? 4.031 24.115 -104.703 1.00 71.00 282 LYS A O 1
ATOM 2287 N N . ARG A 1 283 ? 4.690 25.136 -102.826 1.00 64.50 283 ARG A N 1
ATOM 2288 C CA . ARG A 1 283 ? 4.107 26.444 -103.195 1.00 64.50 283 ARG A CA 1
ATOM 2289 C C . ARG A 1 283 ? 4.830 27.121 -104.364 1.00 64.50 283 ARG A C 1
ATOM 2291 O O . ARG A 1 283 ? 4.207 27.909 -105.069 1.00 64.50 283 ARG A O 1
ATOM 2298 N N . GLY A 1 284 ? 6.116 26.835 -104.567 1.00 60.16 284 GLY A N 1
ATOM 2299 C CA . GLY A 1 284 ? 6.858 27.259 -105.756 1.00 60.16 284 GLY A CA 1
ATOM 2300 C C . GLY A 1 284 ? 6.369 26.550 -107.022 1.00 60.16 284 GLY A C 1
ATOM 2301 O O . GLY A 1 284 ? 6.141 27.206 -108.034 1.00 60.16 284 GLY A O 1
ATOM 2302 N N . GLU A 1 285 ? 6.110 25.244 -106.939 1.00 58.84 285 GLU A N 1
ATOM 2303 C CA . GLU A 1 285 ? 5.608 24.428 -108.060 1.00 58.84 285 GLU A CA 1
ATOM 2304 C C . GLU A 1 285 ? 4.140 24.744 -108.427 1.00 58.84 285 GLU A C 1
ATOM 2306 O O . GLU A 1 285 ? 3.776 24.791 -109.607 1.00 58.84 285 GLU A O 1
ATOM 2311 N N . GLU A 1 286 ? 3.292 25.054 -107.440 1.00 54.91 286 GLU A N 1
ATOM 2312 C CA . GLU A 1 286 ? 1.901 25.495 -107.661 1.00 54.91 286 GLU A CA 1
ATOM 2313 C C . GLU A 1 286 ? 1.811 26.928 -108.239 1.00 54.91 286 GLU A C 1
ATOM 2315 O O . GLU A 1 286 ? 0.848 27.277 -108.928 1.00 54.91 286 GLU A O 1
ATOM 2320 N N . GLY A 1 287 ? 2.842 27.758 -108.034 1.00 50.09 287 GLY A N 1
ATOM 2321 C CA . GLY A 1 287 ? 2.942 29.109 -108.599 1.00 50.09 287 GLY A CA 1
ATOM 2322 C C . GLY A 1 287 ? 3.263 29.150 -110.101 1.00 50.09 287 GLY A C 1
ATOM 2323 O O . GLY A 1 287 ? 2.866 30.096 -110.788 1.00 50.09 287 GLY A O 1
ATOM 2324 N N . GLU A 1 288 ? 3.930 28.124 -110.639 1.00 50.53 288 GLU A N 1
ATOM 2325 C CA . GLU A 1 288 ? 4.242 28.022 -112.074 1.00 50.53 288 GLU A CA 1
ATOM 2326 C C . GLU A 1 288 ? 3.140 27.328 -112.889 1.00 50.53 288 GLU A C 1
ATOM 2328 O O . GLU A 1 288 ? 2.944 27.642 -114.068 1.00 50.53 288 GLU A O 1
ATOM 2333 N N . THR A 1 289 ? 2.344 26.457 -112.268 1.00 49.53 289 THR A N 1
ATOM 2334 C CA . THR A 1 289 ? 1.223 25.764 -112.929 1.00 49.53 289 THR A CA 1
ATOM 2335 C C . THR A 1 289 ? -0.059 26.612 -113.007 1.00 49.53 289 THR A C 1
ATOM 2337 O O . THR A 1 289 ? -0.831 26.466 -113.958 1.00 49.53 289 THR A O 1
ATOM 2340 N N . GLY A 1 290 ? -0.246 27.600 -112.120 1.00 45.34 290 GLY A N 1
ATOM 2341 C CA . GLY A 1 290 ? -1.395 28.524 -112.132 1.00 45.34 290 GLY A CA 1
ATOM 2342 C C . GLY A 1 290 ? -1.402 29.599 -113.238 1.00 45.34 290 GLY A C 1
ATOM 2343 O O . GLY A 1 290 ? -2.461 30.126 -113.578 1.00 45.34 290 GLY A O 1
ATOM 2344 N N . LYS A 1 291 ? -0.259 29.910 -113.874 1.00 47.28 291 LYS A N 1
ATOM 2345 C CA . LYS A 1 291 ? -0.167 30.957 -114.923 1.00 47.28 291 LYS A CA 1
ATOM 2346 C C . LYS A 1 291 ? -0.481 30.485 -116.352 1.00 47.28 291 LYS A C 1
ATOM 2348 O O . LYS A 1 291 ? -0.625 31.327 -117.239 1.00 47.28 291 LYS A O 1
ATOM 2353 N N . LYS A 1 292 ? -0.642 29.178 -116.601 1.00 45.19 292 LYS A N 1
ATOM 2354 C CA . LYS A 1 292 ? -0.991 28.636 -117.937 1.00 45.19 292 LYS A CA 1
ATOM 2355 C C . LYS A 1 292 ? -2.483 28.293 -118.121 1.00 45.19 292 LYS A C 1
ATOM 2357 O O . LYS A 1 292 ? -2.916 28.140 -119.259 1.00 45.19 292 LYS A O 1
ATOM 2362 N N . GLY A 1 293 ? -3.288 28.261 -117.053 1.00 45.16 293 GLY A N 1
ATOM 2363 C CA . GLY A 1 293 ? -4.725 27.923 -117.107 1.00 45.16 293 GLY A CA 1
ATOM 2364 C C . GLY A 1 293 ? -5.696 29.102 -117.291 1.00 45.16 293 GLY A C 1
ATOM 2365 O O . GLY A 1 293 ? -6.799 28.914 -117.792 1.00 45.16 293 GLY A O 1
ATOM 2366 N N . GLN A 1 294 ? -5.296 30.336 -116.961 1.00 46.50 294 GLN A N 1
ATOM 2367 C CA . GLN A 1 294 ? -6.193 31.510 -116.954 1.00 46.50 294 GLN A CA 1
ATOM 2368 C C . GLN A 1 294 ? -6.179 32.367 -118.236 1.00 46.50 294 GLN A C 1
ATOM 2370 O O . GLN A 1 294 ? -6.947 33.320 -118.345 1.00 46.50 294 GLN A O 1
ATOM 2375 N N . LYS A 1 295 ? -5.369 32.015 -119.248 1.00 47.69 295 LYS A N 1
ATOM 2376 C CA . LYS A 1 295 ? -5.366 32.671 -120.576 1.00 47.69 295 LYS A CA 1
ATOM 2377 C C . LYS A 1 295 ? -6.225 31.964 -121.639 1.00 47.69 295 LYS A C 1
ATOM 2379 O O . LYS A 1 295 ? -6.299 32.451 -122.761 1.00 47.69 295 LYS A O 1
ATOM 2384 N N . ARG A 1 296 ? -6.894 30.850 -121.305 1.00 47.16 296 ARG A N 1
ATOM 2385 C CA . ARG A 1 296 ? -7.720 30.064 -122.249 1.00 47.16 296 ARG A CA 1
ATOM 2386 C C . ARG A 1 296 ? -9.240 30.173 -122.046 1.00 47.16 296 ARG A C 1
ATOM 2388 O O . ARG A 1 296 ? -9.971 29.612 -122.845 1.00 47.16 296 ARG A O 1
ATOM 2395 N N . LEU A 1 297 ? -9.715 30.931 -121.051 1.00 49.03 297 LEU A N 1
ATOM 2396 C CA . LEU A 1 297 ? -11.150 31.088 -120.740 1.00 49.03 297 LEU A CA 1
ATOM 2397 C C . LEU A 1 297 ? -11.715 32.509 -120.982 1.00 49.03 297 LEU A C 1
ATOM 2399 O O . LEU A 1 297 ? -12.784 32.842 -120.486 1.00 49.03 297 LEU A O 1
ATOM 2403 N N . LYS A 1 298 ? -11.008 33.355 -121.749 1.00 44.66 298 LYS A N 1
ATOM 2404 C CA . LYS A 1 298 ? -11.444 34.717 -122.142 1.00 44.66 298 LYS A CA 1
ATOM 2405 C C . LYS A 1 298 ? -11.531 34.935 -123.664 1.00 44.66 298 LYS A C 1
ATOM 2407 O O . LYS A 1 298 ? -11.481 36.061 -124.134 1.00 44.66 298 LYS A O 1
ATOM 2412 N N . LEU A 1 299 ? -11.658 33.855 -124.437 1.00 49.44 299 LEU A N 1
ATOM 2413 C CA . LEU A 1 299 ? -11.803 33.893 -125.904 1.00 49.44 299 LEU A CA 1
ATOM 2414 C C . LEU A 1 299 ? -13.044 33.131 -126.402 1.00 49.44 299 LEU A C 1
ATOM 2416 O O . LEU A 1 299 ? -13.152 32.813 -127.581 1.00 49.44 299 LEU A O 1
ATOM 2420 N N . GLN A 1 300 ? -13.984 32.834 -125.501 1.00 49.38 300 GLN A N 1
ATOM 2421 C CA . GLN A 1 300 ? -15.165 32.026 -125.805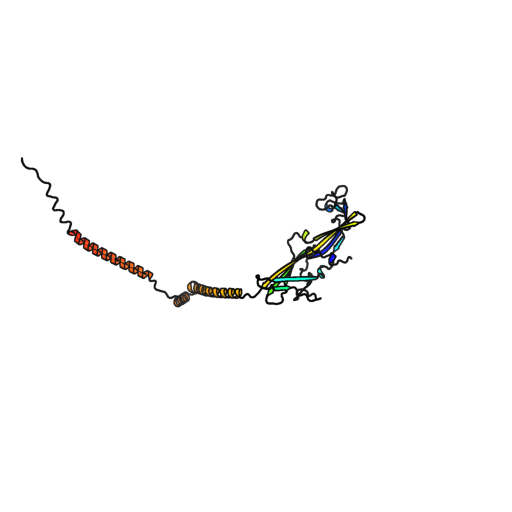 1.00 49.38 300 GLN A CA 1
ATOM 2422 C C . GLN A 1 300 ? -16.397 32.492 -125.008 1.00 49.38 300 GLN A C 1
ATOM 2424 O O . GLN A 1 300 ? -17.156 31.668 -124.527 1.00 49.38 300 GLN A O 1
ATOM 2429 N N . VAL A 1 301 ? -16.560 33.811 -124.819 1.00 49.66 301 VAL A N 1
ATOM 2430 C CA . VAL A 1 301 ? -17.800 34.455 -124.318 1.00 49.66 301 VAL A CA 1
ATOM 2431 C C . VAL A 1 301 ? -17.966 35.857 -124.950 1.00 49.66 301 VAL A C 1
ATOM 2433 O O . VAL A 1 301 ? -18.400 36.787 -124.298 1.00 49.66 301 VAL A O 1
ATOM 2436 N N . ASP A 1 302 ? -17.580 36.022 -126.222 1.00 43.41 302 ASP A N 1
ATOM 2437 C CA . ASP A 1 302 ? -17.824 37.245 -127.022 1.00 43.41 302 ASP A CA 1
ATOM 2438 C C . ASP A 1 302 ? -18.102 36.867 -128.494 1.00 43.41 302 ASP A C 1
ATOM 2440 O O . ASP A 1 302 ? -17.500 37.383 -129.438 1.00 43.41 302 ASP A O 1
ATOM 2444 N N . ARG A 1 303 ? -18.979 35.874 -128.709 1.00 45.16 303 ARG A N 1
ATOM 2445 C CA . ARG A 1 303 ? -19.480 35.526 -130.054 1.00 45.16 303 ARG A CA 1
ATOM 2446 C C . ARG A 1 303 ? -20.966 35.192 -130.156 1.00 45.16 303 ARG A C 1
ATOM 2448 O O . ARG A 1 303 ? -21.411 34.923 -131.261 1.00 45.16 303 ARG A O 1
ATOM 2455 N N . ASP A 1 304 ? -21.720 35.312 -129.066 1.00 42.69 304 ASP A N 1
ATOM 2456 C CA . ASP A 1 304 ? -23.171 35.098 -129.052 1.00 42.69 304 ASP A CA 1
ATOM 2457 C C . ASP A 1 304 ? -23.879 36.285 -128.388 1.00 42.69 304 ASP A C 1
ATOM 2459 O O . ASP A 1 304 ? -24.476 36.154 -127.327 1.00 42.69 304 ASP A O 1
ATOM 2463 N N . SER A 1 305 ? -23.752 37.475 -128.981 1.00 41.28 305 SER A N 1
ATOM 2464 C CA . SER A 1 305 ? -24.704 38.581 -128.785 1.00 41.28 305 SER A CA 1
ATOM 2465 C C . SER A 1 305 ? -24.380 39.740 -129.732 1.00 41.28 305 SER A C 1
ATOM 2467 O O . SER A 1 305 ? -24.015 40.809 -129.265 1.00 41.28 305 SER A O 1
ATOM 2469 N N . TYR A 1 306 ? -24.492 39.552 -131.049 1.00 39.28 306 TYR A N 1
ATOM 2470 C CA . TYR A 1 306 ? -24.810 40.656 -131.965 1.00 39.28 306 TYR A CA 1
ATOM 2471 C C . TYR A 1 306 ? -25.463 40.099 -133.241 1.00 39.28 306 TYR A C 1
ATOM 2473 O O . TYR A 1 306 ? -24.876 39.311 -133.976 1.00 39.28 306 TYR A O 1
ATOM 2481 N N . ASP A 1 307 ? -26.698 40.545 -133.455 1.00 42.81 307 ASP A N 1
ATOM 2482 C CA . ASP A 1 307 ? -27.397 40.658 -134.734 1.00 42.81 307 ASP A CA 1
ATOM 2483 C C . ASP A 1 307 ? -27.862 39.391 -135.460 1.00 42.81 307 ASP A C 1
ATOM 2485 O O . ASP A 1 307 ? -27.491 39.085 -136.592 1.00 42.81 307 ASP A O 1
ATOM 2489 N N . ALA A 1 308 ? -28.916 38.811 -134.882 1.00 38.94 308 ALA A N 1
ATOM 2490 C CA . ALA A 1 308 ? -30.180 38.735 -135.608 1.00 38.94 308 ALA A CA 1
ATOM 2491 C C . ALA A 1 308 ? -30.829 40.135 -135.666 1.00 38.94 308 ALA A C 1
ATOM 2493 O O . ALA A 1 308 ? -31.639 40.471 -134.807 1.00 38.94 308 ALA A O 1
ATOM 2494 N N . ASN A 1 309 ? -30.459 40.965 -136.652 1.00 39.66 309 ASN A N 1
ATOM 2495 C CA . ASN A 1 309 ? -31.312 42.069 -137.121 1.00 39.66 309 ASN A CA 1
ATOM 2496 C C . ASN A 1 309 ? -30.830 42.695 -138.443 1.00 39.66 309 ASN A C 1
ATOM 2498 O O . ASN A 1 309 ? -30.220 43.761 -138.464 1.00 39.66 309 ASN A O 1
ATOM 2502 N N . LYS A 1 310 ? -31.164 42.056 -139.573 1.00 36.44 310 LYS A N 1
ATOM 2503 C CA . LYS A 1 310 ? -31.556 42.777 -140.798 1.00 36.44 310 LYS A CA 1
ATOM 2504 C C . LYS A 1 310 ? -32.188 41.846 -141.837 1.00 36.44 310 LYS A C 1
ATOM 2506 O O . LYS A 1 310 ? -31.492 41.138 -142.552 1.00 36.44 310 LYS A O 1
ATOM 2511 N N . GLN A 1 311 ? -33.510 41.931 -141.959 1.00 37.62 311 GLN A N 1
ATOM 2512 C CA . GLN A 1 311 ? -34.152 42.284 -143.228 1.00 37.62 311 GLN A CA 1
ATOM 2513 C C . GLN A 1 311 ? -35.433 43.078 -142.931 1.00 37.62 311 GLN A C 1
ATOM 2515 O O . GLN A 1 311 ? -36.508 42.523 -142.718 1.00 37.62 311 GLN A O 1
ATOM 2520 N N . LYS A 1 312 ? -35.275 44.400 -142.898 1.00 32.47 312 LYS A N 1
ATOM 2521 C CA . LYS A 1 312 ? -35.948 45.331 -143.806 1.00 32.47 312 LYS A CA 1
ATOM 2522 C C . LYS A 1 312 ? -34.974 46.460 -144.129 1.00 32.47 312 LYS A C 1
ATOM 2524 O O . LYS A 1 312 ? -34.158 46.795 -143.239 1.00 32.47 312 LYS A O 1
#

pLDDT: mean 80.26, std 14.26, range [32.47, 96.81]

Radius of gyration: 52.94 Å; chains: 1; bounding box: 73×67×177 Å

Organism: Halteria grandinella (NCBI:txid5974)